Protein AF-A0A3N4HI71-F1 (afdb_monomer)

Organism: NCBI:txid1160509

Sequence (333 aa):
MTDKVTTTPIVAPISSFISSPIITIHLVRSGFSDSASVVSEEGASDTIVSSNEHEGGNVPVAPISSNEAGKSILATSSLHLSALTNHSDYFKSLISFNGVEFSQKCVYLETPLDGMDGYSKVAFNCFVDFSYSGSYDLAHYTYVDSRNNDTIPISRHANVALVYLAAIYILADKLLSNKLKKCTLVKMRNTLLVLDKKLKNGSKLFWAELEKTVGIVFDYTAPSMGSSTDGVSVEDFARKNAHLVDSKERSAWLGNEPMRKMIAAYLAERWWLQEDGKINLMEGSVLGRKWLIDQYPELATLILGFMLSGSTIKLKDMPASEFGLEEADFGPK

Foldseek 3Di:
DDDDPPPDPPQDPPVVQVPFDKAKEFAWAPPPPPPPPPPDDDDDDDDDDDDDDDDDDDPDPPPPPPVVVPTHGLDMDIDGLQLLCVFFVLSVVVVVVCDPRVVVSYHHHYQLDHPPSLLSHLLVVQSRVCSNPVGGDQQVPWDQDPPPRDTHRQVVDLLSVLLSLLSNLLVCVVRVRVSSNLLSLLVNLVSLVVNVVVPPDVDPVSLVSLLSSLCSNPVRVPDPPPVPPPDDDPVNVPDDDDLLLRDPVLLVLLGDALSLLLSLLSVLLVVQDPPVNPDPDDVVVVVSVVVSCVVRVSSVSSNVSNNVNDRDDHSVNDACVSRVHDPCSNPDD

InterPro domains:
  IPR000210 BTB/POZ domain [PS50097] (80-140)
  IPR011333 SKP1/BTB/POZ domain superfamily [G3DSA:3.30.710.10] (38-200)

Structure (mmCIF, N/CA/C/O backbone):
data_AF-A0A3N4HI71-F1
#
_entry.id   AF-A0A3N4HI71-F1
#
loop_
_atom_site.group_PDB
_atom_site.id
_atom_site.type_symbol
_atom_site.label_atom_id
_atom_site.label_alt_id
_atom_site.label_comp_id
_atom_site.label_asym_id
_atom_site.label_entity_id
_atom_site.label_seq_id
_atom_site.pdbx_PDB_ins_code
_atom_site.Cartn_x
_atom_site.Cartn_y
_atom_site.Cartn_z
_atom_site.occupancy
_atom_site.B_iso_or_equiv
_atom_site.auth_seq_id
_atom_site.auth_comp_id
_atom_site.auth_asym_id
_atom_site.auth_atom_id
_atom_site.pdbx_PDB_model_num
ATOM 1 N N . MET A 1 1 ? 9.312 -36.155 1.860 1.00 40.12 1 MET A N 1
ATOM 2 C CA . MET A 1 1 ? 7.867 -35.885 1.985 1.00 40.12 1 MET A CA 1
ATOM 3 C C . MET A 1 1 ? 7.699 -34.976 3.184 1.00 40.12 1 MET A C 1
ATOM 5 O O . MET A 1 1 ? 7.888 -35.429 4.300 1.00 40.12 1 MET A O 1
ATOM 9 N N . THR A 1 2 ? 7.519 -33.681 2.951 1.00 44.50 2 THR A N 1
ATOM 10 C CA . THR A 1 2 ? 7.223 -32.698 3.997 1.00 44.50 2 THR A CA 1
ATOM 11 C C . THR A 1 2 ? 5.740 -32.380 3.890 1.00 44.50 2 THR A C 1
ATOM 13 O O . THR A 1 2 ? 5.302 -31.803 2.894 1.00 44.50 2 THR A O 1
ATOM 16 N N . ASP A 1 3 ? 4.959 -32.817 4.874 1.00 40.03 3 ASP A N 1
ATOM 17 C CA . ASP A 1 3 ? 3.524 -32.558 4.924 1.00 40.03 3 ASP A CA 1
ATOM 18 C C . ASP A 1 3 ? 3.291 -31.052 5.082 1.00 40.03 3 ASP A C 1
ATOM 20 O O . ASP A 1 3 ? 3.541 -30.463 6.135 1.00 40.03 3 ASP A O 1
ATOM 24 N N . LYS A 1 4 ? 2.843 -30.398 4.004 1.00 42.31 4 LYS A N 1
ATOM 25 C CA . LYS A 1 4 ? 2.371 -29.012 4.054 1.00 42.31 4 LYS A CA 1
ATOM 26 C C . LYS A 1 4 ? 1.045 -28.989 4.811 1.00 42.31 4 LYS A C 1
ATOM 28 O O . LYS A 1 4 ? -0.012 -29.249 4.237 1.00 42.31 4 LYS A O 1
ATOM 33 N N . VAL A 1 5 ? 1.107 -28.663 6.102 1.00 41.34 5 VAL A N 1
ATOM 34 C CA . VAL A 1 5 ? -0.069 -28.340 6.917 1.00 41.34 5 VAL A CA 1
ATOM 35 C C . VAL A 1 5 ? -0.772 -27.150 6.267 1.00 41.34 5 VAL A C 1
ATOM 37 O O . VAL A 1 5 ? -0.272 -26.028 6.276 1.00 41.34 5 VAL A O 1
ATOM 40 N N . THR A 1 6 ? -1.914 -27.415 5.637 1.00 41.25 6 THR A N 1
ATOM 41 C CA . THR A 1 6 ? -2.756 -26.381 5.037 1.00 41.25 6 THR A CA 1
ATOM 42 C C . THR A 1 6 ? -3.618 -25.802 6.149 1.00 41.25 6 THR A C 1
ATOM 44 O O . THR A 1 6 ? -4.657 -26.357 6.497 1.00 41.25 6 THR A O 1
ATOM 47 N N . THR A 1 7 ? -3.158 -24.718 6.768 1.00 43.34 7 THR A N 1
ATOM 48 C CA . THR A 1 7 ? -3.915 -24.009 7.802 1.00 43.34 7 THR A CA 1
ATOM 49 C C . THR A 1 7 ? -5.057 -23.253 7.126 1.00 43.34 7 THR A C 1
ATOM 51 O O . THR A 1 7 ? -4.862 -22.167 6.583 1.00 43.34 7 THR A O 1
ATOM 54 N N . THR A 1 8 ? -6.259 -23.830 7.108 1.00 49.16 8 THR A N 1
ATOM 55 C CA . THR A 1 8 ? -7.464 -23.105 6.685 1.00 49.16 8 THR A CA 1
ATOM 56 C C . THR A 1 8 ? -7.635 -21.854 7.551 1.00 4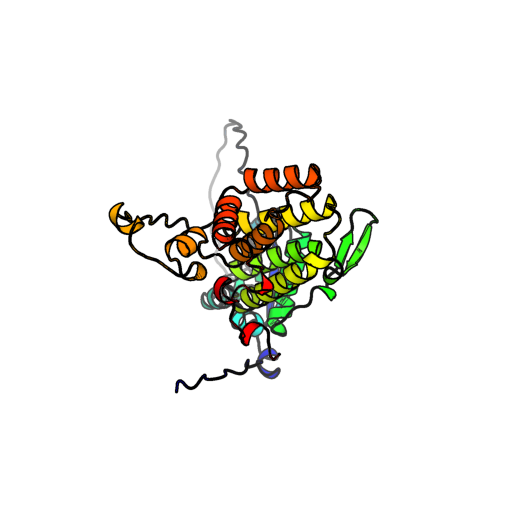9.16 8 THR A C 1
ATOM 58 O O . THR A 1 8 ? -7.500 -21.959 8.775 1.00 49.16 8 THR A O 1
ATOM 61 N N . PRO A 1 9 ? -7.922 -20.677 6.965 1.00 54.53 9 PRO A N 1
ATOM 62 C CA . PRO A 1 9 ? -8.124 -19.458 7.733 1.00 54.53 9 P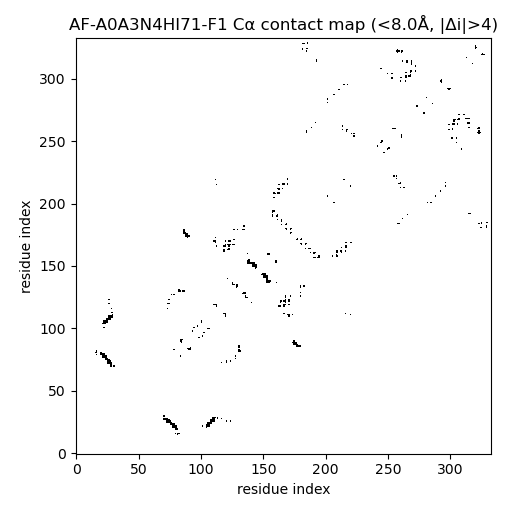RO A CA 1
ATOM 63 C C . PRO A 1 9 ? -9.313 -19.655 8.676 1.00 54.53 9 PRO A C 1
ATOM 65 O O . PRO A 1 9 ? -10.454 -19.806 8.243 1.00 54.53 9 PRO A O 1
ATOM 68 N N . ILE A 1 10 ? -9.028 -19.693 9.978 1.00 59.88 10 ILE A N 1
ATOM 69 C CA . ILE A 1 10 ? -10.044 -19.782 11.024 1.00 59.88 10 ILE A CA 1
ATOM 70 C C . ILE A 1 10 ? -10.750 -18.427 11.059 1.00 59.88 10 ILE A C 1
ATOM 72 O O . ILE A 1 10 ? -10.254 -17.472 11.656 1.00 59.88 10 ILE A O 1
ATOM 76 N N . VAL A 1 11 ? -11.888 -18.328 10.373 1.00 66.81 11 VAL A N 1
ATOM 77 C CA . VAL A 1 11 ? -12.820 -17.216 10.563 1.00 66.81 11 VAL A CA 1
ATOM 78 C C . VAL A 1 11 ? -13.389 -17.374 11.968 1.00 66.81 11 VAL A C 1
ATOM 80 O O . VAL A 1 11 ? -13.970 -18.413 12.287 1.00 66.81 11 VAL A O 1
ATOM 83 N N . ALA A 1 12 ? -13.168 -16.379 12.829 1.00 67.75 12 ALA A N 1
ATOM 84 C CA . ALA A 1 12 ? -13.694 -16.415 14.185 1.00 67.75 12 ALA A CA 1
ATOM 85 C C . ALA A 1 12 ? -15.230 -16.562 14.127 1.00 67.75 12 ALA A C 1
ATOM 87 O O . ALA A 1 12 ? -15.879 -15.845 13.358 1.00 67.75 12 ALA A O 1
ATOM 88 N N . PRO A 1 13 ? -15.828 -17.499 14.881 1.00 73.12 13 PRO A N 1
ATOM 89 C CA . PRO A 1 13 ? -17.272 -17.695 14.863 1.00 73.12 13 PRO A CA 1
ATOM 90 C C . PRO A 1 13 ? -17.976 -16.410 15.306 1.00 73.12 13 PRO A C 1
ATOM 92 O O . PRO A 1 13 ? -17.545 -15.766 16.255 1.00 73.12 13 PRO A O 1
ATOM 95 N N . ILE A 1 14 ? -19.093 -16.056 14.662 1.00 72.44 14 ILE A N 1
ATOM 96 C CA . ILE A 1 14 ? -19.844 -14.808 14.923 1.00 72.44 14 ILE A CA 1
ATOM 97 C C . ILE A 1 14 ? -20.131 -14.601 16.424 1.00 72.44 14 ILE A C 1
ATOM 99 O O . ILE A 1 14 ? -20.117 -13.475 16.921 1.00 72.44 14 ILE A O 1
ATOM 103 N N . SER A 1 15 ? -20.317 -15.692 17.171 1.00 73.69 15 SER A N 1
ATOM 104 C CA . SER A 1 15 ? -20.539 -15.679 18.617 1.00 73.69 15 SER A CA 1
ATOM 105 C C . SER A 1 15 ? -19.415 -15.024 19.427 1.00 73.69 15 SER A C 1
ATOM 107 O O . SER A 1 15 ? -19.703 -14.479 20.488 1.00 73.69 15 SER A O 1
ATOM 109 N N . SER A 1 16 ? -18.159 -15.026 18.957 1.00 70.12 16 SER A N 1
ATOM 110 C CA . SER A 1 16 ? -17.049 -14.380 19.676 1.00 70.12 16 SER A CA 1
ATOM 111 C C . SER A 1 16 ? -17.135 -12.853 19.669 1.00 70.12 16 SER A C 1
ATOM 113 O O . SER A 1 16 ? -16.546 -12.208 20.533 1.00 70.12 16 SER A O 1
ATOM 115 N N . PHE A 1 17 ? -17.869 -12.262 18.721 1.00 77.19 17 PHE A N 1
ATOM 116 C CA . PHE A 1 17 ? -18.034 -10.809 18.654 1.00 77.19 17 PHE A CA 1
ATOM 117 C C . PHE A 1 17 ? -19.112 -10.300 19.610 1.00 77.19 17 PHE A C 1
ATOM 119 O O . PHE A 1 17 ? -18.949 -9.227 20.179 1.00 77.19 17 PHE A O 1
ATOM 126 N N . ILE A 1 18 ? -20.166 -11.087 19.851 1.00 79.50 18 ILE A N 1
ATOM 127 C CA . ILE A 1 18 ? -21.347 -10.666 20.625 1.00 79.50 18 ILE A CA 1
ATOM 128 C C . ILE A 1 18 ? -20.986 -10.302 22.077 1.00 79.50 18 ILE A C 1
ATOM 130 O O . ILE A 1 18 ? -21.616 -9.433 22.673 1.00 79.50 18 ILE A O 1
ATOM 134 N N . SER A 1 19 ? -19.949 -10.926 22.644 1.00 88.69 19 SER A N 1
ATOM 135 C CA . SER A 1 19 ? -19.465 -10.641 24.002 1.00 88.69 19 SER A CA 1
ATOM 136 C C . SER A 1 19 ? -18.210 -9.766 24.050 1.00 88.69 19 SER A C 1
ATOM 138 O O . SER A 1 19 ? -17.692 -9.501 25.134 1.00 88.69 19 SER A O 1
ATOM 140 N N . SER A 1 20 ? -17.664 -9.363 22.900 1.00 93.50 20 SER A N 1
ATOM 141 C CA . SER A 1 20 ? -16.419 -8.600 22.856 1.00 93.50 20 SER A CA 1
ATOM 142 C C . SER A 1 20 ? -16.673 -7.153 23.285 1.00 93.50 20 SER A C 1
ATOM 144 O O . SER A 1 20 ? -17.559 -6.510 22.723 1.00 93.50 20 SER A O 1
ATOM 146 N N . PRO A 1 21 ? -15.860 -6.582 24.194 1.00 94.88 21 PRO A N 1
ATOM 147 C CA . PRO A 1 21 ? -15.902 -5.154 24.481 1.00 94.88 21 PRO A CA 1
ATOM 148 C C . PRO A 1 21 ? -15.743 -4.327 23.201 1.00 94.88 21 PRO A C 1
ATOM 150 O O . PRO A 1 21 ? -15.032 -4.737 22.277 1.00 94.88 21 PRO A O 1
ATOM 153 N N . ILE A 1 22 ? -16.394 -3.167 23.171 1.00 96.44 22 ILE A N 1
ATOM 154 C CA . ILE A 1 22 ? -16.286 -2.188 22.089 1.00 96.44 22 ILE A CA 1
ATOM 155 C C . ILE A 1 22 ? -15.375 -1.052 22.553 1.00 96.44 22 ILE A C 1
ATOM 157 O O . ILE A 1 22 ? -15.511 -0.565 23.678 1.00 96.44 22 ILE A O 1
ATOM 161 N N . ILE A 1 23 ? -14.464 -0.644 21.675 1.00 97.19 23 ILE A N 1
ATOM 162 C CA . ILE A 1 23 ? -13.574 0.503 21.850 1.00 97.19 23 ILE A CA 1
ATOM 163 C C . ILE A 1 23 ? -13.790 1.484 20.696 1.00 97.19 23 ILE A C 1
ATOM 165 O O . ILE A 1 23 ? -13.979 1.070 19.550 1.00 97.19 23 ILE A O 1
ATOM 169 N N . THR A 1 24 ? -13.794 2.781 20.987 1.00 97.81 24 THR A N 1
ATOM 170 C CA . THR A 1 24 ? -13.866 3.825 19.960 1.00 97.81 24 THR A CA 1
ATOM 171 C C . THR A 1 24 ? -12.458 4.195 19.523 1.00 97.81 24 THR A C 1
ATOM 173 O O . THR A 1 24 ? -11.591 4.440 20.353 1.00 97.81 24 THR A O 1
ATOM 176 N N . ILE A 1 25 ? -12.222 4.239 18.217 1.00 97.88 25 ILE A N 1
ATOM 177 C CA . ILE A 1 25 ? -10.968 4.708 17.640 1.00 97.88 25 ILE A CA 1
ATOM 178 C C . ILE A 1 25 ? -11.239 5.999 16.885 1.00 97.88 25 ILE A C 1
ATOM 180 O O . ILE A 1 25 ? -12.058 6.024 15.961 1.00 97.88 25 ILE A O 1
ATOM 184 N N . HIS A 1 26 ? -10.517 7.049 17.251 1.00 97.75 26 HIS A N 1
ATOM 185 C CA . HIS A 1 26 ? -10.440 8.291 16.503 1.00 97.75 26 HIS A CA 1
ATOM 186 C C . HIS A 1 26 ? -9.148 8.297 15.694 1.00 97.75 26 HIS A C 1
ATOM 188 O O . HIS A 1 26 ? -8.058 8.325 16.260 1.00 97.75 26 HIS A O 1
ATOM 194 N N . LEU A 1 27 ? -9.263 8.297 14.367 1.00 97.75 27 LEU A N 1
ATOM 195 C CA . LEU A 1 27 ? -8.137 8.646 13.511 1.00 97.75 27 LEU A CA 1
ATOM 196 C C . LEU A 1 27 ? -7.957 10.161 13.592 1.00 97.75 27 LEU A C 1
ATOM 198 O O . LEU A 1 27 ? -8.870 10.899 13.221 1.00 97.75 27 LEU A O 1
ATOM 202 N N . VAL A 1 28 ? -6.806 10.624 14.057 1.00 96.75 28 VAL A N 1
ATOM 203 C CA . VAL A 1 28 ? -6.504 12.049 14.221 1.00 96.75 28 VAL A CA 1
ATOM 204 C C . VAL A 1 28 ? -5.368 12.472 13.303 1.00 96.75 28 VAL A C 1
ATOM 206 O O . VAL A 1 28 ? -4.508 11.665 12.943 1.00 96.75 28 VAL A O 1
ATOM 209 N N . ARG A 1 29 ? -5.366 13.748 12.909 1.00 94.62 29 ARG A N 1
ATOM 210 C CA . ARG A 1 29 ? -4.205 14.348 12.248 1.00 94.62 29 ARG A CA 1
ATOM 211 C C . ARG A 1 29 ? -3.019 14.335 13.217 1.00 94.62 29 ARG A C 1
ATOM 213 O O . ARG A 1 29 ? -3.230 14.566 14.409 1.00 94.62 29 ARG A O 1
ATOM 220 N N . SER A 1 30 ? -1.809 14.081 12.714 1.00 90.06 30 SER A N 1
ATOM 221 C CA . SER A 1 30 ? -0.600 14.256 13.517 1.00 90.06 30 SER A CA 1
ATOM 222 C C . SER A 1 30 ? -0.583 15.687 14.038 1.00 90.06 30 SER A C 1
ATOM 224 O O . SER A 1 30 ? -0.694 16.648 13.267 1.00 90.06 30 SER A O 1
ATOM 226 N N . GLY A 1 31 ? -0.545 15.827 15.358 1.00 82.19 31 GLY A N 1
ATOM 227 C CA . GLY A 1 31 ? -0.331 17.118 15.973 1.00 82.19 31 GLY A CA 1
ATOM 228 C C . GLY A 1 31 ? 1.124 17.470 15.748 1.00 82.19 31 GLY A C 1
ATOM 229 O O . GLY A 1 31 ? 1.954 17.175 16.603 1.00 82.19 31 GLY A O 1
ATOM 230 N N . PHE A 1 32 ? 1.450 18.103 14.620 1.00 58.59 32 PHE A N 1
ATOM 231 C CA . PHE A 1 32 ? 2.623 18.957 14.623 1.00 58.59 32 PHE A CA 1
ATOM 232 C C . PHE A 1 32 ? 2.339 19.998 15.697 1.00 58.59 32 PHE A C 1
ATOM 234 O O . PHE A 1 32 ? 1.536 20.912 15.517 1.00 58.59 32 PHE A O 1
ATOM 241 N N . SER A 1 33 ? 2.938 19.782 16.866 1.00 49.59 33 SER A N 1
ATOM 242 C CA . SER A 1 33 ? 3.306 20.865 17.749 1.00 49.59 33 SER A CA 1
ATOM 243 C C . SER A 1 33 ? 4.127 21.782 16.862 1.00 49.59 33 SER A C 1
ATOM 245 O O . SER A 1 33 ? 5.323 21.545 16.705 1.00 49.59 33 SER A O 1
ATOM 247 N N . ASP A 1 34 ? 3.479 22.764 16.228 1.00 49.62 34 ASP A N 1
ATOM 248 C CA . ASP A 1 34 ? 4.151 23.963 15.763 1.00 49.62 34 ASP A CA 1
ATOM 249 C C . ASP A 1 34 ? 4.958 24.400 16.972 1.00 49.62 34 ASP A C 1
ATOM 251 O O . ASP A 1 34 ? 4.410 24.839 17.985 1.00 49.62 34 ASP A O 1
ATOM 255 N N . SER A 1 35 ? 6.252 24.088 16.924 1.00 47.94 35 SER A N 1
ATOM 256 C CA . SER A 1 35 ? 7.225 24.459 17.927 1.00 47.94 35 SER A CA 1
ATOM 257 C C . SER A 1 35 ? 6.965 25.921 18.175 1.00 47.94 35 SER A C 1
ATOM 259 O O . SER A 1 35 ? 7.113 26.717 17.244 1.00 47.94 35 SER A O 1
ATOM 261 N N . ALA A 1 36 ? 6.462 26.219 19.375 1.00 47.22 36 ALA A N 1
ATOM 262 C CA . ALA A 1 36 ? 6.108 27.557 19.779 1.00 47.22 36 ALA A CA 1
ATOM 263 C C . ALA A 1 36 ? 7.242 28.459 19.310 1.00 47.22 36 ALA A C 1
ATOM 265 O O . ALA A 1 36 ? 8.382 28.322 19.754 1.00 47.22 36 ALA A O 1
ATOM 266 N N . SER A 1 37 ? 6.939 29.317 18.340 1.00 46.38 37 SER A N 1
ATOM 267 C CA . SER A 1 37 ? 7.735 30.497 18.077 1.00 46.38 37 SER A CA 1
ATOM 268 C C . SER A 1 37 ? 7.711 31.246 19.401 1.00 46.38 37 SER A C 1
ATOM 270 O O . SER A 1 37 ? 6.750 31.960 19.687 1.00 46.38 37 SER A O 1
ATOM 272 N N . VAL A 1 38 ? 8.706 30.978 20.249 1.00 51.44 38 VAL A N 1
ATOM 273 C CA . VAL A 1 38 ? 8.955 31.682 21.498 1.00 51.44 38 VAL A CA 1
ATOM 274 C C . VAL A 1 38 ? 9.254 33.111 21.081 1.00 51.44 38 VAL A C 1
ATOM 276 O O . VAL A 1 38 ? 10.389 33.479 20.798 1.00 51.44 38 VAL A O 1
ATOM 279 N N . VAL A 1 39 ? 8.199 33.909 20.967 1.00 52.25 39 VAL A N 1
ATOM 280 C CA . VAL A 1 39 ? 8.317 35.352 21.033 1.00 52.25 39 VAL A CA 1
ATOM 281 C C . VAL A 1 39 ? 8.632 35.617 22.497 1.00 52.25 39 VAL A C 1
ATOM 283 O O . VAL A 1 39 ? 7.764 35.521 23.362 1.00 52.25 39 VAL A O 1
ATOM 286 N N . SER A 1 40 ? 9.916 35.820 22.783 1.00 49.06 40 SER A N 1
ATOM 287 C CA . SER A 1 40 ? 10.382 36.325 24.066 1.00 49.06 40 SER A CA 1
ATOM 288 C C . SER A 1 40 ? 9.794 37.718 24.276 1.00 49.06 40 SER A C 1
ATOM 290 O O . SER A 1 40 ? 10.341 38.701 23.787 1.00 49.06 40 SER A O 1
ATOM 292 N N . GLU A 1 41 ? 8.677 37.806 24.992 1.00 54.69 41 GLU A N 1
ATOM 293 C CA . GLU A 1 41 ? 8.283 39.044 25.657 1.00 54.69 41 GLU A CA 1
ATOM 294 C C . GLU A 1 41 ? 8.890 39.040 27.062 1.00 54.69 41 GLU A C 1
ATOM 296 O O . GLU A 1 41 ? 8.443 38.341 27.972 1.00 54.69 41 GLU A O 1
ATOM 301 N N . GLU A 1 42 ? 9.970 39.806 27.216 1.00 56.56 42 GLU A N 1
ATOM 302 C CA . GLU A 1 42 ? 10.439 40.281 28.512 1.00 56.56 42 GLU A CA 1
ATOM 303 C C . GLU A 1 42 ? 9.394 41.253 29.084 1.00 56.56 42 GLU A C 1
ATOM 305 O O . GLU A 1 42 ? 9.158 42.326 28.532 1.00 56.56 42 GLU A O 1
ATOM 310 N N . GLY A 1 43 ? 8.776 40.892 30.209 1.00 50.00 43 GLY A N 1
ATOM 311 C CA . GLY A 1 43 ? 7.861 41.762 30.946 1.00 50.00 43 GLY A CA 1
ATOM 312 C C . GLY A 1 43 ? 7.637 41.250 32.367 1.00 50.00 43 GLY A C 1
ATOM 313 O O . GLY A 1 43 ? 7.090 40.173 32.566 1.00 50.00 43 GLY A O 1
ATOM 314 N N . ALA A 1 44 ? 8.132 42.006 33.344 1.00 50.38 44 ALA A N 1
ATOM 315 C CA . ALA A 1 44 ? 8.310 41.640 34.748 1.00 50.38 44 ALA A CA 1
ATOM 316 C C . ALA A 1 44 ? 7.046 41.727 35.638 1.00 50.38 44 ALA A C 1
ATOM 318 O O . ALA A 1 44 ? 6.144 42.499 35.336 1.00 50.38 44 ALA A O 1
ATOM 319 N N . SER A 1 45 ? 7.136 41.061 36.809 1.00 44.50 45 SER A N 1
ATOM 320 C CA . SER A 1 45 ? 6.398 41.272 38.086 1.00 44.50 45 SER A CA 1
ATOM 321 C C . SER A 1 45 ? 4.871 41.019 38.074 1.00 44.50 45 SER A C 1
ATOM 323 O O . SER A 1 45 ? 4.187 41.386 37.135 1.00 44.50 45 SER A O 1
ATOM 325 N N . ASP A 1 46 ? 4.214 40.395 39.062 1.00 35.56 46 ASP A N 1
ATOM 326 C CA . ASP A 1 46 ? 4.395 40.472 40.516 1.00 35.56 46 ASP A CA 1
ATOM 327 C C . ASP A 1 46 ? 3.796 39.268 41.298 1.00 35.56 46 ASP A C 1
ATOM 329 O O . ASP A 1 46 ? 2.996 38.478 40.804 1.00 35.56 46 ASP A O 1
ATOM 333 N N . THR A 1 47 ? 4.222 39.196 42.560 1.00 42.59 47 THR A N 1
ATOM 334 C CA . THR A 1 47 ? 3.926 38.317 43.717 1.00 42.59 47 THR A CA 1
ATOM 335 C C . THR A 1 47 ? 2.433 38.149 44.108 1.00 42.59 47 THR A C 1
ATOM 337 O O . THR A 1 47 ? 1.687 39.109 43.952 1.00 42.59 47 THR A O 1
ATOM 340 N N . ILE A 1 48 ? 2.031 37.012 44.745 1.00 41.75 48 ILE A N 1
ATOM 341 C CA . ILE A 1 48 ? 1.284 36.897 46.053 1.00 41.75 48 ILE A CA 1
ATOM 342 C C . ILE A 1 48 ? 0.528 35.545 46.291 1.00 41.75 48 ILE A C 1
ATOM 344 O O . ILE A 1 48 ? -0.416 35.201 45.595 1.00 41.75 48 ILE A O 1
ATOM 348 N N . VAL A 1 49 ? 0.959 34.852 47.368 1.00 37.41 49 VAL A N 1
ATOM 349 C CA . VAL A 1 49 ? 0.241 34.197 48.509 1.00 37.41 49 VAL A CA 1
ATOM 350 C C . VAL A 1 49 ? -0.727 32.995 48.335 1.00 37.41 49 VAL A C 1
ATOM 352 O O . VAL A 1 49 ? -1.898 33.123 48.014 1.00 37.41 49 VAL A O 1
ATOM 355 N N . SER A 1 50 ? -0.197 31.829 48.732 1.00 39.72 50 SER A N 1
ATOM 356 C CA . SER A 1 50 ? -0.629 30.815 49.730 1.00 39.72 50 SER A CA 1
ATOM 357 C C . SER A 1 50 ? -2.081 30.679 50.272 1.00 39.72 50 SER A C 1
ATOM 359 O O . SER A 1 50 ? -2.661 31.620 50.808 1.00 39.72 50 SER A O 1
ATOM 361 N N . SER A 1 51 ? -2.443 29.390 50.450 1.00 46.16 51 SER A N 1
ATOM 362 C CA . SER A 1 51 ? -3.268 28.721 51.502 1.00 46.16 51 SER A CA 1
ATOM 363 C C . SER A 1 51 ? -4.777 28.503 51.271 1.00 46.16 51 SER A C 1
ATOM 365 O O . SER A 1 51 ? -5.554 29.450 51.317 1.00 46.16 51 SER A O 1
ATOM 367 N N . ASN A 1 52 ? -5.215 27.234 51.172 1.00 35.59 52 ASN A N 1
ATOM 368 C CA . ASN A 1 52 ? -5.972 26.561 52.248 1.00 35.59 52 ASN A CA 1
ATOM 369 C C . ASN A 1 52 ? -6.332 25.094 51.940 1.00 35.59 52 ASN A C 1
ATOM 371 O O . ASN A 1 52 ? -6.709 24.736 50.827 1.00 35.59 52 ASN A O 1
ATOM 375 N N . GLU A 1 53 ? -6.235 24.281 52.993 1.00 48.47 53 GLU A N 1
ATOM 376 C CA . GLU A 1 53 ? -6.687 22.895 53.122 1.00 48.47 53 GLU A CA 1
ATOM 377 C C . GLU A 1 53 ? -8.222 22.777 53.121 1.00 48.47 53 GLU A C 1
ATOM 379 O O . GLU A 1 53 ? -8.916 23.554 53.786 1.00 48.47 53 GLU A O 1
ATOM 384 N N . HIS A 1 54 ? -8.749 21.737 52.466 1.00 40.44 54 HIS A N 1
ATOM 385 C CA . HIS A 1 54 ? -10.038 21.146 52.836 1.00 40.44 54 HIS A CA 1
ATOM 386 C C . HIS A 1 54 ? -10.097 19.650 52.497 1.00 40.44 54 HIS A C 1
ATOM 388 O O . HIS A 1 54 ? -9.963 19.247 51.341 1.00 40.44 54 HIS A O 1
ATOM 394 N N . GLU A 1 55 ? -10.305 18.842 53.538 1.00 50.56 55 GLU A N 1
ATOM 395 C CA . GLU A 1 55 ? -10.701 17.435 53.484 1.00 50.56 55 GLU A CA 1
ATOM 396 C C . GLU A 1 55 ? -12.180 17.291 53.083 1.00 50.56 55 GLU A C 1
ATOM 398 O O . GLU A 1 55 ? -13.018 18.104 53.469 1.00 50.56 55 GLU A O 1
ATOM 403 N N . GLY A 1 56 ? -12.514 16.182 52.409 1.00 42.12 56 GLY A N 1
ATOM 404 C CA . GLY A 1 56 ? -13.846 15.573 52.515 1.00 42.12 56 GLY A CA 1
ATOM 405 C C . GLY A 1 56 ? -14.611 15.320 51.212 1.00 42.12 56 GLY A C 1
ATOM 406 O O . GLY A 1 56 ? -15.437 16.123 50.801 1.00 42.12 56 GLY A O 1
ATOM 407 N N . GLY A 1 57 ? -14.440 14.118 50.652 1.00 48.62 57 GLY A N 1
ATOM 408 C CA . GLY A 1 57 ? -15.577 13.291 50.221 1.00 48.62 57 GLY A CA 1
ATOM 409 C C . GLY A 1 57 ? -16.374 13.699 48.977 1.00 48.62 57 GLY A C 1
ATOM 410 O O . GLY A 1 57 ? -17.518 14.124 49.079 1.00 48.62 57 GLY A O 1
ATOM 411 N N . ASN A 1 58 ? -15.817 13.427 47.800 1.00 42.72 58 ASN A N 1
ATOM 412 C CA . ASN A 1 58 ? -16.513 12.921 46.607 1.00 42.72 58 ASN A CA 1
ATOM 413 C C . ASN A 1 58 ? -15.428 12.720 45.557 1.00 42.72 58 ASN A C 1
ATOM 415 O O . ASN A 1 58 ? -14.755 13.691 45.235 1.00 42.72 58 ASN A O 1
ATOM 419 N N . VAL A 1 59 ? -15.206 11.498 45.061 1.00 43.88 59 VAL A N 1
ATOM 420 C CA . VAL A 1 59 ? -14.221 11.269 43.989 1.00 43.88 59 VAL A CA 1
ATOM 421 C C . VAL A 1 59 ? -14.751 11.980 42.743 1.00 43.88 59 VAL A C 1
ATOM 423 O O . VAL A 1 59 ? -15.719 11.499 42.148 1.00 43.88 59 VAL A O 1
ATOM 426 N N . PRO A 1 60 ? -14.191 13.138 42.357 1.00 43.66 60 PRO A N 1
ATOM 427 C CA . PRO A 1 60 ? -14.647 13.849 41.184 1.00 43.66 60 PRO A CA 1
ATOM 428 C C . PRO A 1 60 ? -14.140 13.048 39.992 1.00 43.66 60 PRO A C 1
ATOM 430 O O . PRO A 1 60 ? -12.963 12.683 39.939 1.00 43.66 60 PRO A O 1
ATOM 433 N N . VAL A 1 61 ? -15.020 12.763 39.036 1.00 50.59 61 VAL A N 1
ATOM 434 C CA . VAL A 1 61 ? -14.594 12.356 37.696 1.00 50.59 61 VAL A CA 1
ATOM 435 C C . VAL A 1 61 ? -13.620 13.433 37.230 1.00 50.59 61 VAL A C 1
ATOM 437 O O . VAL A 1 61 ? -14.015 14.589 37.072 1.00 50.59 61 VAL A O 1
ATOM 440 N N . ALA A 1 62 ? -12.337 13.074 37.141 1.00 47.56 62 ALA A N 1
ATOM 441 C CA . ALA A 1 62 ? -11.282 14.018 36.821 1.00 47.56 62 ALA A CA 1
ATOM 442 C C . ALA A 1 62 ? -11.660 14.741 35.518 1.00 47.56 62 ALA A C 1
ATOM 444 O O . ALA A 1 62 ? -12.037 14.068 34.552 1.00 47.56 62 ALA A O 1
ATOM 445 N N . PRO A 1 63 ? -11.619 16.085 35.484 1.00 48.53 63 PRO A N 1
ATOM 446 C CA . PRO A 1 63 ? -11.882 16.821 34.263 1.00 48.53 63 PRO A CA 1
ATOM 447 C C . PRO A 1 63 ? -10.932 16.298 33.189 1.00 48.53 63 PRO A C 1
ATOM 449 O O . PRO A 1 63 ? -9.719 16.239 33.399 1.00 48.53 63 PRO A O 1
ATOM 452 N N . ILE A 1 64 ? -11.517 15.863 32.071 1.00 54.34 64 ILE A N 1
ATOM 453 C CA . ILE A 1 64 ? -10.806 15.457 30.859 1.00 54.34 64 ILE A CA 1
ATOM 454 C C . ILE A 1 64 ? -9.739 16.521 30.610 1.00 54.34 64 ILE A C 1
ATOM 456 O O . ILE A 1 64 ? -10.066 17.701 30.470 1.00 54.34 64 ILE A O 1
ATOM 460 N N . SER A 1 65 ? -8.468 16.117 30.672 1.00 56.31 65 SER A N 1
ATOM 461 C CA . SER A 1 65 ? -7.353 17.053 30.595 1.00 56.31 65 SER A CA 1
ATOM 462 C C . SER A 1 65 ? -7.492 17.882 29.321 1.00 56.31 65 SER A C 1
ATOM 464 O O . SER A 1 65 ? -7.653 17.328 28.232 1.00 56.31 65 SER A O 1
ATOM 466 N N . SER A 1 66 ? -7.414 19.201 29.454 1.00 57.94 66 SER A N 1
ATOM 467 C CA . SER A 1 66 ? -7.574 20.201 28.392 1.00 57.94 66 SER A CA 1
ATOM 468 C C . SER A 1 66 ? -6.617 20.043 27.197 1.00 57.94 66 SER A C 1
ATOM 470 O O . SER A 1 66 ? -6.777 20.740 26.198 1.00 57.94 66 SER A O 1
ATOM 472 N N . ASN A 1 67 ? -5.675 19.097 27.245 1.00 59.72 67 ASN A N 1
ATOM 473 C CA . ASN A 1 67 ? -4.759 18.772 26.151 1.00 59.72 67 ASN A CA 1
ATOM 474 C C . ASN A 1 67 ? -5.411 18.042 24.960 1.00 59.72 67 ASN A C 1
ATOM 476 O O . ASN A 1 67 ? -4.785 17.943 23.907 1.00 59.72 67 ASN A O 1
ATOM 480 N N . GLU A 1 68 ? -6.653 17.555 25.066 1.00 65.38 68 GLU A N 1
ATOM 481 C CA . GLU A 1 68 ? -7.349 16.923 23.925 1.00 65.38 68 GLU A CA 1
ATOM 482 C C . GLU A 1 68 ? -8.082 17.918 23.009 1.00 65.38 68 GLU A C 1
ATOM 484 O O . GLU A 1 68 ? -8.446 17.567 21.887 1.00 65.38 68 GLU A O 1
ATOM 489 N N . ALA A 1 69 ? -8.243 19.179 23.427 1.00 65.38 69 ALA A N 1
ATOM 490 C CA . ALA A 1 69 ? -9.049 20.182 22.721 1.00 65.38 69 ALA A CA 1
ATOM 491 C C . ALA A 1 69 ? -8.476 20.651 21.360 1.00 65.38 69 ALA A C 1
ATOM 493 O O . ALA A 1 69 ? -9.100 21.467 20.686 1.00 65.38 69 ALA A O 1
ATOM 494 N N . GLY A 1 70 ? -7.311 20.144 20.938 1.00 81.31 70 GLY A N 1
ATOM 495 C CA . GLY A 1 70 ? -6.631 20.559 19.703 1.00 81.31 70 GLY A CA 1
ATOM 496 C C . GLY A 1 70 ? -6.569 19.518 18.580 1.00 81.31 70 GLY A C 1
ATOM 497 O O . GLY A 1 70 ? -6.105 19.841 17.487 1.00 81.31 70 GLY A O 1
ATOM 498 N N . LYS A 1 71 ? -6.993 18.265 18.801 1.00 88.56 71 LYS A N 1
ATOM 499 C CA . LYS A 1 71 ? -6.807 17.203 17.795 1.00 88.56 71 LYS A CA 1
ATOM 500 C C . LYS A 1 71 ? -7.915 17.227 16.738 1.00 88.56 71 LYS A C 1
ATOM 502 O O . LYS A 1 71 ? -9.088 17.029 17.041 1.00 88.56 71 LYS A O 1
ATOM 507 N N . SER A 1 72 ? -7.538 17.405 15.471 1.00 94.00 72 SER A N 1
ATOM 508 C CA . SER A 1 72 ? -8.470 17.294 14.341 1.00 94.00 72 SER A CA 1
ATOM 509 C C . SER A 1 72 ? -8.802 15.824 14.064 1.00 94.00 72 SER A C 1
ATOM 511 O O . SER A 1 72 ? -7.941 15.059 13.619 1.00 94.00 72 SER A O 1
ATOM 513 N N . ILE A 1 73 ? -10.045 15.425 14.342 1.00 96.12 73 ILE A N 1
ATOM 514 C CA . ILE A 1 73 ? -10.542 14.064 14.109 1.00 96.12 73 ILE A CA 1
ATOM 515 C C . ILE A 1 73 ? -10.872 13.890 12.622 1.00 96.12 73 ILE A C 1
ATOM 517 O O . ILE A 1 73 ? -11.748 14.553 12.067 1.00 96.12 73 ILE A O 1
ATOM 521 N N . LEU A 1 74 ? -10.184 12.956 11.972 1.00 96.56 74 LEU A N 1
ATOM 522 C CA . LEU A 1 74 ? -10.353 12.620 10.560 1.00 96.56 74 LEU A CA 1
ATOM 523 C C . LEU A 1 74 ? -11.474 11.597 10.344 1.00 96.56 74 LEU A C 1
ATOM 525 O O . LEU A 1 74 ? -12.274 11.755 9.416 1.00 96.56 74 LEU A O 1
ATOM 529 N N . ALA A 1 75 ? -11.516 10.558 11.180 1.00 97.75 75 ALA A N 1
ATOM 530 C CA . ALA A 1 75 ? -12.508 9.486 11.149 1.00 97.75 75 ALA A CA 1
ATOM 531 C C . ALA A 1 75 ? -12.741 8.929 12.560 1.00 97.75 75 ALA A C 1
ATOM 533 O O . ALA A 1 75 ? -11.875 9.027 13.426 1.00 97.75 75 ALA A O 1
ATOM 534 N N . THR A 1 76 ? -13.917 8.351 12.799 1.00 98.00 76 THR A N 1
ATOM 535 C CA . THR A 1 76 ? -14.259 7.681 14.060 1.00 98.00 76 THR A CA 1
ATOM 536 C C . THR A 1 76 ? -14.914 6.344 13.761 1.00 98.00 76 THR A C 1
ATOM 538 O O . THR A 1 76 ? -15.756 6.251 12.869 1.00 98.00 76 THR A O 1
ATOM 541 N N . SER A 1 77 ? -14.536 5.300 14.490 1.00 98.19 77 SER A N 1
ATOM 542 C CA . SER A 1 77 ? -15.172 3.986 14.386 1.00 98.19 77 SER A CA 1
ATOM 543 C C . SER A 1 77 ? -15.203 3.295 15.740 1.00 98.19 77 SER A C 1
ATOM 545 O O . SER A 1 77 ? -14.206 3.279 16.455 1.00 98.19 77 SER A O 1
ATOM 547 N N . SER A 1 78 ? -16.345 2.704 16.081 1.00 97.81 78 SER A N 1
ATOM 548 C CA . SER A 1 78 ? -16.500 1.870 17.274 1.00 97.81 78 SER A CA 1
ATOM 549 C C . SER A 1 78 ? -16.362 0.405 16.873 1.00 97.81 78 SER A C 1
ATOM 551 O O . SER A 1 78 ? -17.125 -0.093 16.045 1.00 97.81 78 SER A O 1
ATOM 553 N N . LEU A 1 79 ? -15.356 -0.275 17.417 1.00 97.00 79 LEU A N 1
ATOM 554 C CA . LEU A 1 79 ? -14.918 -1.588 16.949 1.00 97.00 79 LEU A CA 1
ATOM 555 C C . LEU A 1 79 ? -14.852 -2.594 18.093 1.00 97.00 79 LEU A C 1
ATOM 557 O O . LEU A 1 79 ? -14.524 -2.246 19.228 1.00 97.00 79 LEU A O 1
ATOM 561 N N . HIS A 1 80 ? -15.128 -3.859 17.783 1.00 97.25 80 HIS A N 1
ATOM 562 C CA . HIS A 1 80 ? -14.960 -4.946 18.736 1.00 97.25 80 HIS A CA 1
ATOM 563 C C . HIS A 1 80 ? -13.473 -5.208 18.974 1.00 97.25 80 HIS A C 1
ATOM 565 O O . HIS A 1 80 ? -12.690 -5.396 18.042 1.00 97.25 80 HIS A O 1
ATOM 571 N N . LEU A 1 81 ? -13.095 -5.284 20.244 1.00 96.00 81 LEU A N 1
ATOM 572 C CA . LEU A 1 81 ? -11.722 -5.511 20.673 1.00 96.00 81 LEU A CA 1
ATOM 573 C C . LEU A 1 81 ? -11.121 -6.812 20.123 1.00 96.00 81 LEU A C 1
ATOM 575 O O . LEU A 1 81 ? -9.953 -6.863 19.738 1.00 96.00 81 LEU A O 1
ATOM 579 N N . SER A 1 82 ? -11.942 -7.858 20.037 1.00 95.94 82 SER A N 1
ATOM 580 C CA . SER A 1 82 ? -11.573 -9.128 19.407 1.00 95.94 82 SER A CA 1
ATOM 581 C C . SER A 1 82 ? -11.226 -8.964 17.924 1.00 95.94 82 SER A C 1
ATOM 583 O O . SER A 1 82 ? -10.221 -9.511 17.483 1.00 95.94 82 SER A O 1
ATOM 585 N N . ALA A 1 83 ? -11.982 -8.164 17.163 1.00 96.31 83 ALA A N 1
ATOM 586 C CA . ALA A 1 83 ? -11.693 -7.899 15.751 1.00 96.31 83 ALA A CA 1
ATOM 587 C C . ALA A 1 83 ? -10.318 -7.232 15.583 1.00 96.31 83 ALA A C 1
ATOM 589 O O . ALA A 1 83 ? -9.498 -7.668 14.778 1.00 96.31 83 ALA A O 1
ATOM 590 N N . LEU A 1 84 ? -10.029 -6.224 16.410 1.00 96.62 84 LEU A N 1
ATOM 591 C CA . LEU A 1 84 ? -8.756 -5.503 16.377 1.00 96.62 84 LEU A CA 1
ATOM 592 C C . LEU A 1 84 ? -7.571 -6.397 16.753 1.00 96.62 84 LEU A C 1
ATOM 594 O O . LEU A 1 84 ? -6.594 -6.482 16.012 1.00 96.62 84 LEU A O 1
ATOM 598 N N . THR A 1 85 ? -7.656 -7.093 17.886 1.00 96.56 85 THR A N 1
ATOM 599 C CA . THR A 1 85 ? -6.540 -7.901 18.412 1.00 96.56 85 THR A CA 1
ATOM 600 C C . THR A 1 85 ? -6.249 -9.153 17.589 1.00 96.56 85 THR A C 1
ATOM 602 O O . THR A 1 85 ? -5.112 -9.619 17.578 1.00 96.56 85 THR A O 1
ATOM 605 N N . ASN A 1 86 ? -7.234 -9.667 16.849 1.00 96.31 86 ASN A N 1
ATOM 606 C CA . ASN A 1 86 ? -7.040 -10.776 15.913 1.00 96.31 86 ASN A CA 1
ATOM 607 C C . ASN A 1 86 ? -6.210 -10.388 14.676 1.00 96.31 86 ASN A C 1
ATOM 609 O 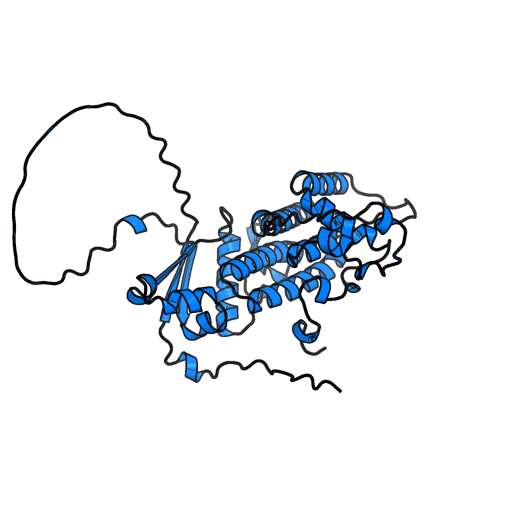O . ASN A 1 86 ? -5.627 -11.264 14.025 1.00 96.31 86 ASN A O 1
ATOM 613 N N . HIS A 1 87 ? -6.180 -9.097 14.331 1.00 96.81 87 HIS A N 1
ATOM 614 C CA . HIS A 1 87 ? -5.593 -8.601 13.085 1.00 96.81 87 HIS A CA 1
ATOM 615 C C . HIS A 1 87 ? -4.479 -7.560 13.277 1.00 96.81 87 HIS A C 1
ATOM 617 O O . HIS A 1 87 ? -3.842 -7.201 12.288 1.00 96.81 87 HIS A O 1
ATOM 623 N N . SER A 1 88 ? -4.205 -7.095 14.498 1.00 98.00 88 SER A N 1
ATOM 624 C CA . SER A 1 88 ? -3.193 -6.073 14.788 1.00 98.00 88 SER A CA 1
ATOM 625 C C . SER A 1 88 ? -2.463 -6.354 16.102 1.00 98.00 88 SER A C 1
ATOM 627 O O . SER A 1 88 ? -3.053 -6.312 17.187 1.00 98.00 88 SER A O 1
ATOM 629 N N . ASP A 1 89 ? -1.149 -6.577 16.003 1.00 97.94 89 ASP A N 1
ATOM 630 C CA . ASP A 1 89 ? -0.287 -6.757 17.176 1.00 97.94 89 ASP A CA 1
ATOM 631 C C . ASP A 1 89 ? -0.118 -5.450 17.968 1.00 97.94 89 ASP A C 1
ATOM 633 O O . ASP A 1 89 ? 0.091 -5.488 19.184 1.00 97.94 89 ASP A O 1
ATOM 637 N N . TYR A 1 90 ? -0.292 -4.294 17.314 1.00 97.44 90 TYR A N 1
ATOM 638 C CA . TYR A 1 90 ? -0.356 -2.992 17.977 1.00 97.44 90 TYR A CA 1
ATOM 639 C C . TYR A 1 90 ? -1.510 -2.950 18.983 1.00 97.44 90 TYR A C 1
ATOM 641 O O . TYR A 1 90 ? -1.276 -2.717 20.167 1.00 97.44 90 TYR A O 1
ATOM 649 N N . PHE A 1 91 ? -2.743 -3.251 18.552 1.00 97.25 91 PHE A N 1
ATOM 650 C CA . PHE A 1 91 ? -3.888 -3.251 19.466 1.00 97.25 91 PHE A CA 1
ATOM 651 C C . PHE A 1 91 ? -3.756 -4.339 20.529 1.00 97.25 91 PHE A C 1
ATOM 653 O O . PHE A 1 91 ? -4.015 -4.074 21.700 1.00 97.25 91 PHE A O 1
ATOM 660 N N . LYS A 1 92 ? -3.282 -5.535 20.158 1.00 96.50 92 LYS A N 1
ATOM 661 C CA . LYS A 1 92 ? -3.016 -6.619 21.117 1.00 96.50 92 LYS A CA 1
ATOM 662 C C . LYS A 1 92 ? -2.078 -6.173 22.239 1.00 96.50 92 LYS A C 1
ATOM 664 O O . LYS A 1 92 ? -2.357 -6.441 23.406 1.00 96.50 92 LYS A O 1
ATOM 669 N N . SER A 1 93 ? -1.013 -5.458 21.886 1.00 96.19 93 SER A N 1
ATOM 670 C CA . SER A 1 93 ? -0.076 -4.886 22.851 1.00 96.19 93 SER A CA 1
ATOM 671 C C . SER A 1 93 ? -0.741 -3.781 23.668 1.00 96.19 93 SER A C 1
ATOM 673 O O . SER A 1 93 ? -0.752 -3.873 24.890 1.00 96.19 93 SER A O 1
ATOM 675 N N . LEU A 1 94 ? -1.377 -2.797 23.023 1.00 94.62 94 LEU A N 1
ATOM 676 C CA . LEU A 1 94 ? -2.031 -1.653 23.674 1.00 94.62 94 LEU A CA 1
ATOM 677 C C . LEU A 1 94 ? -3.004 -2.083 24.783 1.00 94.62 94 LEU A C 1
ATOM 679 O O . LEU A 1 94 ? -2.977 -1.557 25.892 1.00 94.62 94 LEU A O 1
ATOM 683 N N . ILE A 1 95 ? -3.831 -3.087 24.501 1.00 93.44 95 ILE A N 1
ATOM 684 C CA . ILE A 1 95 ? -4.857 -3.577 25.429 1.00 93.44 95 ILE A CA 1
ATOM 685 C C . ILE A 1 95 ? -4.242 -4.328 26.611 1.00 93.44 95 ILE A C 1
ATOM 687 O O . ILE A 1 95 ? -4.798 -4.304 27.705 1.00 93.44 95 ILE A O 1
ATOM 691 N N . SER A 1 96 ? -3.085 -4.966 26.421 1.00 94.19 96 SER A N 1
ATOM 692 C CA . SER A 1 96 ? -2.408 -5.697 27.497 1.00 94.19 96 SER A CA 1
ATOM 693 C C . SER A 1 96 ? -1.886 -4.789 28.620 1.00 94.19 96 SER A C 1
ATOM 695 O O . SER A 1 96 ? -1.696 -5.263 29.738 1.00 94.19 96 SER A O 1
ATOM 697 N N . PHE A 1 97 ? -1.712 -3.488 28.355 1.00 90.44 97 PHE A N 1
ATOM 698 C CA . PHE A 1 97 ? -1.178 -2.527 29.322 1.00 90.44 97 PHE A CA 1
ATOM 699 C C . PHE A 1 97 ? -2.233 -1.895 30.248 1.00 90.44 97 PHE A C 1
ATOM 701 O O . PHE A 1 97 ? -1.849 -1.151 31.146 1.00 90.44 97 PHE A O 1
ATOM 708 N N . ASN A 1 98 ? -3.536 -2.191 30.090 1.00 89.31 98 ASN A N 1
ATOM 709 C CA . ASN A 1 98 ? -4.631 -1.604 30.893 1.00 89.31 98 ASN A CA 1
ATOM 710 C C . ASN A 1 98 ? -4.504 -0.071 31.080 1.00 89.31 98 ASN A C 1
ATOM 712 O O . ASN A 1 98 ? -4.749 0.458 32.165 1.00 89.31 98 ASN A O 1
ATOM 716 N N . GLY A 1 99 ? -4.083 0.632 30.023 1.00 93.19 99 GLY A N 1
ATOM 717 C CA . GLY A 1 99 ? -3.808 2.069 30.041 1.00 93.19 99 GLY A CA 1
ATOM 718 C C . GLY A 1 99 ? -5.056 2.957 30.043 1.00 93.19 99 GLY A C 1
ATOM 719 O O . GLY A 1 99 ? -6.199 2.491 30.145 1.00 93.19 99 GLY A O 1
ATOM 720 N N . VAL A 1 100 ? -4.827 4.264 29.888 1.00 92.12 100 VAL A N 1
ATOM 721 C CA . VAL A 1 100 ? -5.890 5.283 29.827 1.00 92.12 100 VAL A CA 1
ATOM 722 C C . VAL A 1 100 ? -6.868 4.967 28.697 1.00 92.12 100 VAL A C 1
ATOM 724 O O . VAL A 1 100 ? -8.078 5.010 28.908 1.00 92.12 100 VAL A O 1
ATOM 727 N N . GLU A 1 101 ? -6.358 4.522 27.553 1.00 92.19 101 GLU A N 1
ATOM 728 C CA . GLU A 1 101 ? -7.133 4.150 26.373 1.00 92.19 101 GLU A CA 1
ATOM 729 C C . GLU A 1 101 ? -8.145 3.038 26.671 1.00 92.19 101 GLU A C 1
ATOM 731 O O . GLU A 1 101 ? -9.285 3.062 26.198 1.00 92.19 101 GLU A O 1
ATOM 736 N N . PHE A 1 102 ? -7.750 2.065 27.498 1.00 90.81 102 PHE A N 1
ATOM 737 C CA . PHE A 1 102 ? -8.621 0.962 27.892 1.00 90.81 102 PHE A CA 1
ATOM 738 C C . PHE A 1 102 ? -9.695 1.428 28.878 1.00 90.81 102 PHE A C 1
ATOM 740 O O . PHE A 1 102 ? -10.874 1.122 28.694 1.00 90.81 102 PHE A O 1
ATOM 747 N N . SER A 1 103 ? -9.310 2.211 29.893 1.00 92.56 103 SER A N 1
ATOM 748 C CA . SER A 1 103 ? -10.259 2.744 30.882 1.00 92.56 103 SER A CA 1
ATOM 749 C C . SER A 1 103 ? -11.311 3.672 30.259 1.00 92.56 103 SER A C 1
ATOM 751 O O . SER A 1 103 ? -12.493 3.572 30.588 1.00 92.56 103 SER A O 1
ATOM 753 N N . GLN A 1 104 ? -10.904 4.513 29.306 1.00 94.56 104 GLN A N 1
ATOM 754 C CA . GLN A 1 104 ? -11.783 5.432 28.581 1.00 94.56 104 GLN A CA 1
ATOM 755 C C . GLN A 1 104 ? -12.509 4.768 27.406 1.00 94.56 104 GLN A C 1
ATOM 757 O O . GLN A 1 104 ? -13.413 5.367 26.825 1.00 94.56 104 GLN A O 1
ATOM 762 N N . LYS A 1 105 ? -12.127 3.535 27.044 1.00 95.88 105 LYS A N 1
ATOM 763 C CA . LYS A 1 105 ? -12.593 2.832 25.840 1.00 95.88 105 LYS A CA 1
ATOM 764 C C . LYS A 1 105 ? -12.430 3.687 24.577 1.00 95.88 105 LYS A C 1
ATOM 766 O O . LYS A 1 105 ? -13.290 3.670 23.693 1.00 95.88 105 LYS A O 1
ATOM 771 N N . CYS A 1 106 ? -11.317 4.407 24.493 1.00 96.44 106 CYS A N 1
ATOM 772 C CA . CYS A 1 106 ? -11.034 5.363 23.435 1.00 96.44 106 CYS A CA 1
ATOM 773 C C . CYS A 1 106 ? -9.558 5.295 23.028 1.00 96.44 106 CYS A C 1
ATOM 775 O O . CYS A 1 106 ? -8.685 5.304 23.888 1.00 96.44 106 CYS A O 1
ATOM 777 N N . VAL A 1 107 ? -9.268 5.241 21.728 1.00 96.25 107 VAL A N 1
ATOM 778 C CA . VAL A 1 107 ? -7.905 5.296 21.182 1.00 96.25 107 VAL A CA 1
ATOM 779 C C . VAL A 1 107 ? -7.814 6.434 20.180 1.00 96.25 107 VAL A C 1
ATOM 781 O O . VAL A 1 107 ? -8.567 6.467 19.207 1.00 96.25 107 VAL A O 1
ATOM 784 N N . TYR A 1 108 ? -6.845 7.325 20.367 1.00 96.00 108 TYR A N 1
ATOM 785 C CA . TYR A 1 108 ? -6.502 8.351 19.387 1.00 96.00 108 TYR A CA 1
ATOM 786 C C . TYR A 1 108 ? -5.332 7.867 18.533 1.00 96.00 108 TYR A C 1
ATOM 788 O O . TYR A 1 108 ? -4.178 7.905 18.952 1.00 96.00 108 TYR A O 1
ATOM 796 N N . LEU A 1 109 ? -5.642 7.391 17.331 1.00 96.56 109 LEU A N 1
ATOM 797 C CA . LEU A 1 109 ? -4.664 6.893 16.376 1.00 96.56 109 LEU A CA 1
ATOM 798 C C . LEU A 1 109 ? -4.211 8.024 15.453 1.00 96.56 109 LEU A C 1
ATOM 800 O O . LEU A 1 109 ? -4.987 8.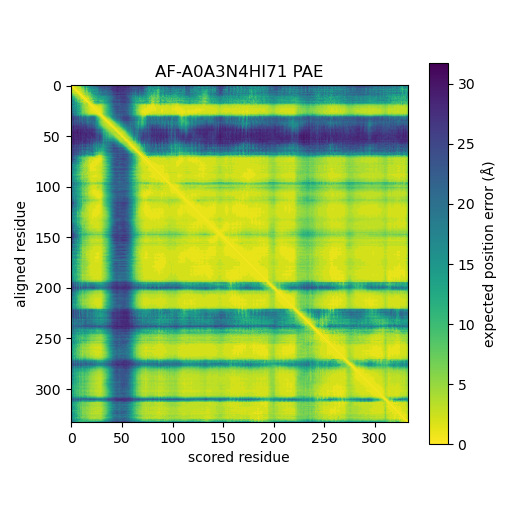521 14.640 1.00 96.56 109 LEU A O 1
ATOM 804 N N . GLU A 1 110 ? -2.944 8.405 15.530 1.00 96.38 110 GLU A N 1
ATOM 805 C CA . GLU A 1 110 ? -2.376 9.401 14.622 1.00 96.38 110 GLU A CA 1
ATOM 806 C C . GLU A 1 110 ? -2.163 8.823 13.221 1.00 96.38 110 GLU A C 1
ATOM 808 O O . GLU A 1 110 ? -1.496 7.791 13.049 1.00 96.38 110 GLU A O 1
ATOM 813 N N . THR A 1 111 ? -2.695 9.519 12.211 1.00 95.62 111 THR A N 1
ATOM 814 C CA . THR A 1 111 ? -2.445 9.209 10.799 1.00 95.62 111 THR A CA 1
ATOM 815 C C . THR A 1 111 ? -0.941 9.122 10.532 1.00 95.62 111 THR A C 1
ATOM 817 O O . THR A 1 111 ? -0.196 9.989 10.978 1.00 95.62 111 THR A O 1
ATOM 820 N N . PRO A 1 112 ? -0.458 8.086 9.823 1.00 94.00 112 PRO A N 1
ATOM 821 C CA . PRO A 1 112 ? 0.926 8.072 9.374 1.00 94.00 112 PRO A CA 1
ATOM 822 C C . PRO A 1 112 ? 1.174 9.043 8.218 1.00 94.00 112 PRO A C 1
ATOM 824 O O . PRO A 1 112 ? 2.322 9.359 7.967 1.00 94.00 112 PRO A O 1
ATOM 827 N N . LEU A 1 113 ? 0.133 9.484 7.504 1.00 94.44 113 LEU A N 1
ATOM 828 C CA . LEU A 1 113 ? 0.267 10.331 6.319 1.00 94.44 113 LEU A CA 1
ATOM 829 C C . LEU A 1 113 ? -0.180 11.753 6.646 1.00 94.44 113 LEU A C 1
ATOM 831 O O . LEU A 1 113 ? -1.374 11.993 6.869 1.00 94.44 113 LEU A O 1
ATOM 835 N N . ASP A 1 114 ? 0.770 12.678 6.663 1.00 90.75 114 ASP A N 1
ATOM 836 C CA . ASP A 1 114 ? 0.520 14.076 6.997 1.00 90.75 114 ASP A CA 1
ATOM 837 C C . ASP A 1 114 ? 0.055 14.863 5.772 1.00 90.75 114 ASP A C 1
ATOM 839 O O . ASP A 1 114 ? 0.547 14.686 4.660 1.00 90.75 114 ASP A O 1
ATOM 843 N N . GLY A 1 115 ? -0.967 15.705 5.956 1.00 91.88 115 GLY A N 1
ATOM 844 C CA . GLY A 1 115 ? -1.585 16.472 4.865 1.00 91.88 115 GLY A CA 1
ATOM 845 C C . GLY A 1 115 ? -2.376 15.630 3.851 1.00 91.88 115 GLY A C 1
ATOM 846 O O . GLY A 1 115 ? -2.872 16.164 2.861 1.00 91.88 115 GLY A O 1
ATOM 847 N N . MET A 1 116 ? -2.530 14.324 4.092 1.00 95.12 116 MET A N 1
ATOM 848 C CA . MET A 1 116 ? -3.147 13.358 3.175 1.00 95.12 116 MET A CA 1
ATOM 849 C C . MET A 1 116 ? -4.474 12.790 3.701 1.00 95.12 116 MET A C 1
ATOM 851 O O . MET A 1 116 ? -4.808 11.630 3.458 1.00 95.12 116 MET A O 1
ATOM 855 N N . ASP A 1 117 ? -5.265 13.622 4.384 1.00 95.75 117 ASP A N 1
ATOM 856 C CA . ASP A 1 117 ? -6.478 13.228 5.114 1.00 95.75 117 ASP A CA 1
ATOM 857 C C . ASP A 1 117 ? -7.416 12.296 4.326 1.00 95.75 117 ASP A C 1
ATOM 859 O O . ASP A 1 117 ? -7.926 11.321 4.875 1.00 95.75 117 ASP A O 1
ATOM 863 N N . GLY A 1 118 ? -7.653 12.575 3.038 1.00 95.94 118 GLY A N 1
ATOM 864 C CA . GLY A 1 118 ? -8.532 11.757 2.196 1.00 95.94 118 GLY A CA 1
ATOM 865 C C . GLY A 1 118 ? -8.043 10.314 2.031 1.00 95.94 118 GLY A C 1
ATOM 866 O O . GLY A 1 118 ? -8.844 9.381 2.096 1.00 95.94 118 GLY A O 1
ATOM 867 N N . TYR A 1 119 ? -6.733 10.119 1.877 1.00 97.19 119 TYR A N 1
ATOM 868 C CA . TYR A 1 119 ? -6.127 8.791 1.776 1.00 97.19 119 TYR A CA 1
ATOM 869 C C . TYR A 1 119 ? -6.119 8.090 3.131 1.00 97.19 119 TYR A C 1
ATOM 871 O O . TYR A 1 119 ? -6.493 6.922 3.210 1.00 97.19 119 TYR A O 1
ATOM 879 N N . SER A 1 120 ? -5.789 8.813 4.204 1.00 97.69 120 SER A N 1
ATOM 880 C CA . SER A 1 120 ? -5.765 8.270 5.566 1.00 97.69 120 SER A CA 1
ATOM 881 C C . SER A 1 120 ? -7.134 7.775 6.024 1.00 97.69 120 SER A C 1
ATOM 883 O O . SER A 1 120 ? -7.231 6.695 6.604 1.00 97.69 120 SER A O 1
ATOM 885 N N . LYS A 1 121 ? -8.208 8.518 5.720 1.00 97.94 121 LYS A N 1
ATOM 886 C CA . LYS A 1 121 ? -9.585 8.102 6.033 1.00 97.94 121 LYS A CA 1
ATOM 887 C C . LYS A 1 121 ? -9.958 6.802 5.323 1.00 97.94 121 LYS A C 1
ATOM 889 O O . LYS A 1 121 ? -10.471 5.886 5.958 1.00 97.94 121 LYS A O 1
ATOM 894 N N . VAL A 1 122 ? -9.683 6.702 4.020 1.00 98.38 122 VAL A N 1
ATOM 895 C CA . VAL A 1 122 ? -9.973 5.481 3.249 1.00 98.38 122 VAL A CA 1
ATOM 896 C C . VAL A 1 122 ? -9.117 4.313 3.731 1.00 98.38 122 VAL A C 1
ATOM 898 O O . VAL A 1 122 ? -9.642 3.215 3.898 1.00 98.38 122 VAL A O 1
ATOM 901 N N . ALA A 1 123 ? -7.831 4.540 4.007 1.00 98.50 123 ALA A N 1
ATOM 902 C CA . ALA A 1 123 ? -6.940 3.511 4.527 1.00 98.50 123 ALA A CA 1
ATOM 903 C C . ALA A 1 123 ? -7.431 2.958 5.872 1.00 98.50 123 ALA A C 1
ATOM 905 O O . ALA A 1 123 ? -7.480 1.742 6.060 1.00 98.50 123 ALA A O 1
ATOM 906 N N . PHE A 1 124 ? -7.860 3.844 6.773 1.00 98.56 124 PHE A N 1
ATOM 907 C CA . PHE A 1 124 ? -8.434 3.463 8.058 1.00 98.56 124 PHE A CA 1
ATOM 908 C C . PHE A 1 124 ? -9.726 2.662 7.902 1.00 98.56 124 PHE A C 1
ATOM 910 O O . PHE A 1 124 ? -9.857 1.604 8.511 1.00 98.56 124 PHE A O 1
ATOM 917 N N . ASN A 1 125 ? -10.637 3.089 7.030 1.00 98.56 125 ASN A N 1
ATOM 918 C CA . ASN A 1 125 ? -11.863 2.333 6.782 1.00 98.56 125 ASN A CA 1
ATOM 919 C C . ASN A 1 125 ? -11.576 0.956 6.151 1.00 98.56 125 ASN A C 1
ATOM 921 O O . ASN A 1 125 ? -12.185 -0.034 6.546 1.00 98.56 125 ASN A O 1
ATOM 925 N N . CYS A 1 126 ? -10.579 0.844 5.264 1.00 98.69 126 CYS A N 1
ATOM 926 C CA . CYS A 1 126 ? -10.145 -0.455 4.738 1.00 98.69 126 CYS A CA 1
ATOM 927 C C . CYS A 1 126 ? -9.592 -1.367 5.845 1.00 98.69 126 CYS A C 1
ATOM 929 O O . CYS A 1 126 ? -9.834 -2.572 5.822 1.00 98.69 126 CYS A O 1
ATOM 931 N N . PHE A 1 127 ? -8.873 -0.814 6.829 1.00 98.56 127 PHE A N 1
ATOM 932 C CA . PHE A 1 127 ? -8.455 -1.566 8.016 1.00 98.56 127 PHE A CA 1
ATOM 933 C C . PHE A 1 127 ? -9.655 -2.013 8.867 1.00 98.56 127 PHE A C 1
ATOM 935 O O . PHE A 1 127 ? -9.657 -3.143 9.360 1.00 98.56 127 PHE A O 1
ATOM 942 N N . VAL A 1 128 ? -10.688 -1.176 9.005 1.00 98.38 128 VAL A N 1
ATOM 943 C CA . VAL A 1 128 ? -11.939 -1.538 9.692 1.00 98.38 128 VAL A CA 1
ATOM 944 C C . VAL A 1 128 ? -12.625 -2.717 8.997 1.00 98.38 128 VAL A C 1
ATOM 946 O O . VAL A 1 128 ? -12.886 -3.729 9.650 1.00 98.38 128 VAL A O 1
ATOM 949 N N . ASP A 1 129 ? -12.842 -2.637 7.683 1.00 98.31 129 ASP A N 1
ATOM 950 C CA . ASP A 1 129 ? -13.430 -3.728 6.891 1.00 98.31 129 ASP A CA 1
ATOM 951 C C . ASP A 1 129 ? -12.613 -5.019 7.018 1.00 98.31 129 ASP A C 1
ATOM 953 O O . ASP A 1 129 ? -13.161 -6.111 7.217 1.00 98.31 129 ASP A O 1
ATOM 957 N N . PHE A 1 130 ? -11.286 -4.888 6.951 1.00 98.25 130 PHE A N 1
ATOM 958 C CA . PHE A 1 130 ? -10.366 -6.009 7.076 1.00 98.25 130 PHE A CA 1
ATOM 959 C C . PHE A 1 130 ? -10.411 -6.652 8.460 1.00 98.25 130 PHE A C 1
ATOM 961 O O . PHE A 1 130 ? -10.345 -7.874 8.562 1.00 98.25 130 PHE A O 1
ATOM 968 N N . SER A 1 131 ? -10.559 -5.860 9.522 1.00 97.38 131 SER A N 1
ATOM 969 C CA . SER A 1 131 ? -10.608 -6.365 10.898 1.00 97.38 131 SER A CA 1
ATOM 970 C C . SER A 1 131 ? -11.823 -7.260 11.155 1.00 97.38 131 SER A C 1
ATOM 972 O O . SER A 1 131 ? -11.759 -8.145 12.005 1.00 97.38 131 SER A O 1
ATOM 974 N N . TYR A 1 132 ? -12.921 -7.057 10.420 1.00 96.31 132 TYR A N 1
ATOM 975 C CA . TYR A 1 132 ? -14.125 -7.884 10.538 1.00 96.31 132 TYR A CA 1
ATOM 976 C C . TYR A 1 132 ? -14.203 -9.012 9.514 1.00 96.31 132 TYR A C 1
ATOM 978 O O . TYR A 1 132 ? -14.644 -10.110 9.847 1.00 96.31 132 TYR A O 1
ATOM 986 N N . SER A 1 133 ? -13.819 -8.748 8.266 1.00 96.44 133 SER A N 1
ATOM 987 C CA . SER A 1 133 ? -14.026 -9.692 7.162 1.00 96.44 133 SER A CA 1
ATOM 988 C C . SER A 1 133 ? -12.762 -10.444 6.741 1.00 96.44 133 SER A C 1
ATOM 990 O O . SER A 1 133 ? -12.838 -11.385 5.956 1.00 96.44 133 SER A O 1
ATOM 992 N N . GLY A 1 134 ? -11.587 -10.018 7.214 1.00 96.06 134 GLY A N 1
ATOM 993 C CA . GLY A 1 134 ? -10.294 -10.481 6.710 1.00 96.06 134 GLY A CA 1
ATOM 994 C C . GLY A 1 134 ? -9.960 -9.982 5.298 1.00 96.06 134 GLY A C 1
ATOM 995 O O . GLY A 1 134 ? -9.004 -10.471 4.698 1.00 96.06 134 GLY A O 1
ATOM 996 N N . SER A 1 135 ? -10.732 -9.040 4.743 1.00 96.88 135 SER A N 1
ATOM 997 C CA . SER A 1 135 ? -10.532 -8.472 3.405 1.00 96.88 135 SER A CA 1
ATOM 998 C C . SER A 1 135 ? -11.059 -7.030 3.304 1.00 96.88 135 SER A C 1
ATOM 1000 O O . SER A 1 135 ? -11.709 -6.532 4.213 1.00 96.88 135 SER A O 1
ATOM 1002 N N . TYR A 1 136 ? -10.770 -6.335 2.205 1.00 98.25 136 TYR A N 1
ATOM 1003 C CA . TYR A 1 136 ? -11.381 -5.039 1.883 1.00 98.25 136 TYR A CA 1
ATOM 1004 C C . TYR A 1 136 ? -11.527 -4.892 0.364 1.00 98.25 136 TYR A C 1
ATOM 1006 O O . TYR A 1 136 ? -10.779 -5.519 -0.398 1.00 98.25 136 TYR A O 1
ATOM 1014 N N . ASP A 1 137 ? -12.453 -4.048 -0.093 1.00 98.19 137 ASP A N 1
ATOM 1015 C CA . ASP A 1 137 ? -12.658 -3.763 -1.517 1.00 98.19 137 ASP A CA 1
ATOM 1016 C C . ASP A 1 137 ? -12.661 -2.256 -1.801 1.00 98.19 137 ASP A C 1
ATOM 1018 O O . ASP A 1 137 ? -13.519 -1.518 -1.325 1.00 98.19 137 ASP A O 1
ATOM 1022 N N . LEU A 1 138 ? -11.720 -1.809 -2.641 1.00 98.06 138 LEU A N 1
ATOM 1023 C CA . LEU A 1 138 ? -11.618 -0.420 -3.091 1.00 98.06 138 LEU A CA 1
ATOM 1024 C C . LEU A 1 138 ? -12.804 0.026 -3.961 1.00 98.06 138 LEU A C 1
ATOM 1026 O O . LEU A 1 138 ? -12.956 1.220 -4.199 1.00 98.06 138 LEU A O 1
ATOM 1030 N N . ALA A 1 139 ? -13.650 -0.889 -4.442 1.00 97.69 139 ALA A N 1
ATOM 1031 C CA . ALA A 1 139 ? -14.885 -0.538 -5.140 1.00 97.69 139 ALA A CA 1
ATOM 1032 C C . ALA A 1 139 ? -15.940 0.101 -4.220 1.00 97.69 139 ALA A C 1
ATOM 1034 O O . ALA A 1 139 ? -16.779 0.856 -4.707 1.00 97.69 139 ALA A O 1
ATOM 1035 N N . HIS A 1 140 ? -15.883 -0.158 -2.908 1.00 98.00 140 HIS A N 1
ATOM 1036 C CA . HIS A 1 140 ? -16.790 0.441 -1.919 1.00 98.00 140 HIS A CA 1
ATOM 1037 C C . HIS A 1 140 ? -16.396 1.866 -1.517 1.00 98.00 140 HIS A C 1
ATOM 1039 O O . HIS A 1 140 ? -17.141 2.548 -0.817 1.00 98.00 140 HIS A O 1
ATOM 1045 N N . TYR A 1 141 ? -15.230 2.321 -1.968 1.00 98.12 141 TYR A N 1
ATOM 1046 C CA . TYR A 1 141 ? -14.674 3.619 -1.634 1.00 98.12 141 TYR A CA 1
ATOM 1047 C C . TYR A 1 141 ? -14.612 4.494 -2.875 1.00 98.12 141 TYR A C 1
ATOM 1049 O O . TYR A 1 141 ? -14.307 4.034 -3.978 1.00 98.12 141 TYR A O 1
ATOM 1057 N N . THR A 1 142 ? -14.879 5.779 -2.689 1.00 97.81 142 THR A N 1
ATOM 1058 C CA . THR A 1 142 ? -14.913 6.754 -3.776 1.00 97.81 142 THR A CA 1
ATOM 1059 C C . THR A 1 142 ? -13.926 7.883 -3.539 1.00 97.81 142 THR A C 1
ATOM 1061 O O . THR A 1 142 ? -13.630 8.227 -2.396 1.00 97.81 142 THR A O 1
ATOM 1064 N N . TYR A 1 143 ? -13.471 8.504 -4.622 1.00 96.06 143 TYR A N 1
ATOM 1065 C CA . TYR A 1 143 ? -12.704 9.746 -4.596 1.00 96.06 143 TYR A CA 1
ATOM 1066 C C . TYR A 1 143 ? -13.368 10.788 -5.501 1.00 96.06 143 TYR A C 1
ATOM 1068 O O . TYR A 1 143 ? -14.151 10.435 -6.386 1.00 96.06 143 TYR A O 1
ATOM 1076 N N . VAL A 1 144 ? -13.064 12.063 -5.266 1.00 95.00 144 VAL A N 1
ATOM 1077 C CA . VAL A 1 144 ? -13.521 13.169 -6.115 1.00 95.00 144 VAL A CA 1
ATOM 1078 C C . VAL A 1 144 ? -12.452 13.432 -7.172 1.00 95.00 144 VAL A C 1
ATOM 1080 O O . VAL A 1 144 ? -11.318 13.779 -6.834 1.00 95.00 144 VAL A O 1
ATOM 1083 N N . ASP A 1 145 ? -12.782 13.237 -8.447 1.00 91.88 145 ASP A N 1
ATOM 1084 C CA . ASP A 1 145 ? -11.868 13.547 -9.550 1.00 91.88 145 ASP A CA 1
ATOM 1085 C C . ASP A 1 145 ? -11.793 15.066 -9.740 1.00 91.88 145 ASP A C 1
ATOM 1087 O O . ASP A 1 145 ? -12.789 15.745 -9.975 1.00 91.88 145 ASP A O 1
ATOM 1091 N N . SER A 1 146 ? -10.587 15.620 -9.629 1.00 89.69 146 SER A N 1
ATOM 1092 C CA . SER A 1 146 ? -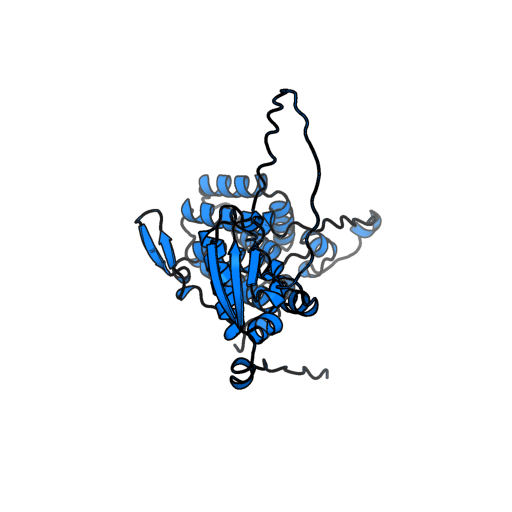10.356 17.066 -9.648 1.00 89.69 146 SER A CA 1
ATOM 1093 C C . SER A 1 146 ? -10.682 17.736 -10.984 1.00 89.69 146 SER A C 1
ATOM 1095 O O . SER A 1 146 ? -10.771 18.960 -11.044 1.00 89.69 146 SER A O 1
ATOM 1097 N N . ARG A 1 147 ? -10.844 16.967 -12.067 1.00 89.81 147 ARG A N 1
ATOM 1098 C CA . ARG A 1 147 ? -11.084 17.509 -13.414 1.00 89.81 147 ARG A CA 1
ATOM 1099 C C . ARG A 1 147 ? -12.550 17.828 -13.678 1.00 89.81 147 ARG A C 1
ATOM 1101 O O . ARG A 1 147 ? -12.842 18.762 -14.415 1.00 89.81 147 ARG A O 1
ATOM 1108 N N . ASN A 1 148 ? -13.449 17.024 -13.125 1.00 93.94 148 ASN A N 1
ATOM 1109 C CA . ASN A 1 148 ? -14.894 17.075 -13.361 1.00 93.94 148 ASN A CA 1
ATOM 1110 C C . ASN A 1 148 ? -15.709 17.164 -12.064 1.00 93.94 148 ASN A C 1
ATOM 1112 O O . ASN A 1 148 ? -16.916 17.358 -12.139 1.00 93.94 148 ASN A O 1
ATOM 111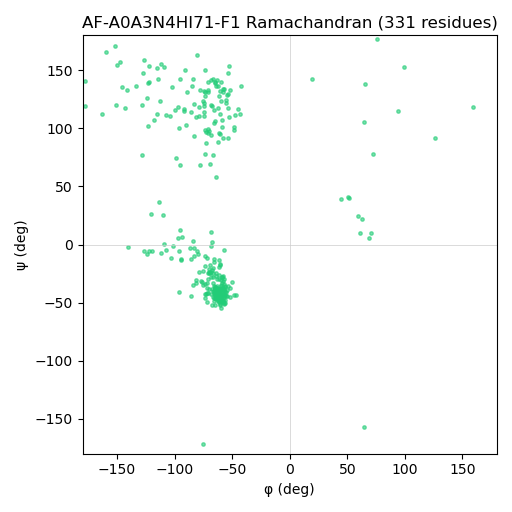6 N N . ASN A 1 149 ? -15.064 17.069 -10.897 1.00 94.38 149 ASN A N 1
ATOM 1117 C CA . ASN A 1 149 ? -15.703 17.042 -9.583 1.00 94.38 149 ASN A CA 1
ATOM 1118 C C . ASN A 1 149 ? -16.688 15.867 -9.409 1.00 94.38 149 ASN A C 1
ATOM 1120 O O . ASN A 1 149 ? -17.603 15.933 -8.588 1.00 94.38 149 ASN A O 1
ATOM 1124 N N . ASP A 1 150 ? -16.496 14.791 -10.178 1.00 96.19 150 ASP A N 1
ATOM 1125 C CA . ASP A 1 150 ? -17.315 13.586 -10.090 1.00 96.19 150 ASP A CA 1
ATOM 1126 C C . ASP A 1 150 ? -16.805 12.671 -8.971 1.00 96.19 150 ASP A C 1
ATOM 1128 O O . ASP A 1 150 ? -15.598 12.481 -8.793 1.00 96.19 150 ASP A O 1
ATOM 1132 N N . THR A 1 151 ? -17.738 12.036 -8.261 1.00 96.81 151 THR A N 1
ATOM 1133 C CA . THR A 1 151 ? -17.440 10.994 -7.272 1.00 96.81 151 THR A CA 1
ATOM 1134 C C . THR A 1 151 ? -17.335 9.641 -7.970 1.00 96.81 151 THR A C 1
ATOM 1136 O O . THR A 1 151 ? -18.322 9.122 -8.495 1.00 96.81 151 THR A O 1
ATOM 1139 N N . ILE A 1 152 ? -16.139 9.051 -7.981 1.00 96.25 152 ILE A N 1
ATOM 1140 C CA . ILE A 1 152 ? -15.833 7.837 -8.748 1.00 96.25 152 ILE A CA 1
ATOM 1141 C C . ILE A 1 152 ? -15.301 6.741 -7.812 1.00 96.25 152 ILE A C 1
ATOM 1143 O O . ILE A 1 152 ? -14.474 7.038 -6.948 1.00 96.25 152 ILE A O 1
ATOM 1147 N N . PRO A 1 153 ? -15.710 5.465 -7.979 1.00 97.69 153 PRO A N 1
ATOM 1148 C CA . PRO A 1 153 ? -15.101 4.349 -7.259 1.00 97.69 153 PRO A CA 1
ATOM 1149 C C . PRO A 1 153 ? -13.592 4.252 -7.512 1.00 97.69 153 PRO A C 1
ATOM 1151 O O . PRO A 1 153 ? -13.149 4.288 -8.665 1.00 97.69 153 PRO A O 1
ATOM 1154 N N . ILE A 1 154 ? -12.800 4.069 -6.453 1.00 97.06 154 ILE A N 1
ATOM 1155 C CA . ILE A 1 154 ? -11.328 4.027 -6.530 1.00 97.06 154 ILE A CA 1
ATOM 1156 C C . ILE A 1 154 ? -10.856 2.890 -7.447 1.00 97.06 154 ILE A C 1
ATOM 1158 O O . ILE A 1 154 ? -9.953 3.077 -8.263 1.00 97.06 154 ILE A O 1
ATOM 1162 N N . SER A 1 155 ? -11.517 1.730 -7.391 1.00 95.50 155 SER A N 1
ATOM 1163 C CA . SER A 1 155 ? -11.191 0.559 -8.222 1.00 95.50 155 SER A CA 1
ATOM 1164 C C . SER A 1 155 ? -11.307 0.800 -9.736 1.00 95.50 155 SER A C 1
ATOM 1166 O O . SER A 1 155 ? -10.729 0.052 -10.528 1.00 95.50 155 SER A O 1
ATOM 1168 N N . ARG A 1 156 ? -12.012 1.856 -10.171 1.00 94.19 156 ARG A N 1
ATOM 1169 C CA . ARG A 1 156 ? -12.191 2.182 -11.595 1.00 94.19 156 ARG A CA 1
ATOM 1170 C C . ARG A 1 156 ? -10.889 2.643 -12.260 1.00 94.19 156 ARG A C 1
ATOM 1172 O O . ARG A 1 156 ? -10.709 2.438 -13.467 1.00 94.19 156 ARG A O 1
ATOM 1179 N N . HIS A 1 157 ? -9.975 3.232 -11.488 1.00 92.38 157 HIS A N 1
ATOM 1180 C CA . HIS A 1 157 ? -8.735 3.827 -11.984 1.00 92.38 157 HIS A CA 1
ATOM 1181 C C . HIS A 1 157 ? -7.518 3.195 -11.309 1.00 92.38 157 HIS A C 1
ATOM 1183 O O . HIS A 1 157 ? -7.166 3.542 -10.188 1.00 92.38 157 HIS A O 1
ATOM 1189 N N . ALA A 1 158 ? -6.837 2.292 -12.023 1.00 93.62 158 ALA A N 1
ATOM 1190 C CA . ALA A 1 158 ? -5.695 1.546 -11.489 1.00 93.62 158 ALA A CA 1
ATOM 1191 C C . ALA A 1 158 ? -4.587 2.457 -10.930 1.00 93.62 158 ALA A C 1
ATOM 1193 O O . ALA A 1 158 ? -4.060 2.173 -9.865 1.00 93.62 158 ALA A O 1
ATOM 1194 N N . ASN A 1 159 ? -4.271 3.570 -11.602 1.00 92.88 159 ASN A N 1
ATOM 1195 C CA . ASN A 1 159 ? -3.270 4.534 -11.134 1.00 92.88 159 ASN A CA 1
ATOM 1196 C C . ASN A 1 159 ? -3.680 5.236 -9.830 1.00 92.88 159 ASN A C 1
ATOM 1198 O O . ASN A 1 159 ? -2.829 5.455 -8.982 1.00 92.88 159 ASN A O 1
ATOM 1202 N N . VAL A 1 160 ? -4.969 5.544 -9.652 1.00 95.25 160 VAL A N 1
ATOM 1203 C CA . VAL A 1 160 ? -5.491 6.117 -8.400 1.00 95.25 160 VAL A CA 1
ATOM 1204 C C . VAL A 1 160 ? -5.482 5.061 -7.297 1.00 95.25 160 VAL A C 1
ATOM 1206 O O . VAL A 1 160 ? -5.062 5.337 -6.178 1.00 95.25 160 VAL A O 1
ATOM 1209 N N . ALA A 1 161 ? -5.874 3.825 -7.621 1.00 97.19 161 ALA A N 1
ATOM 1210 C CA . ALA A 1 161 ? -5.844 2.709 -6.684 1.00 97.19 161 ALA A CA 1
ATOM 1211 C C . ALA A 1 161 ? -4.440 2.457 -6.108 1.00 97.19 161 ALA A C 1
ATOM 1213 O O . ALA A 1 161 ? -4.346 2.125 -4.931 1.00 97.19 161 ALA A O 1
ATOM 1214 N N . LEU A 1 162 ? -3.360 2.675 -6.875 1.00 97.44 162 LEU A N 1
ATOM 1215 C CA . LEU A 1 162 ? -1.987 2.565 -6.359 1.00 97.44 162 LEU A CA 1
ATOM 1216 C C . LEU A 1 162 ? -1.743 3.462 -5.136 1.00 97.44 162 LEU A C 1
ATOM 1218 O O . LEU A 1 162 ? -1.190 2.995 -4.144 1.00 97.44 162 LEU A O 1
ATOM 1222 N N . VAL A 1 163 ? -2.201 4.716 -5.171 1.00 97.94 163 VAL A N 1
ATOM 1223 C CA . VAL A 1 163 ? -1.982 5.679 -4.079 1.00 97.94 163 VAL A CA 1
ATOM 1224 C C . VAL A 1 163 ? -2.690 5.223 -2.805 1.00 97.94 163 VAL A C 1
ATOM 1226 O O . VAL A 1 163 ? -2.107 5.232 -1.722 1.00 97.94 163 VAL A O 1
ATOM 1229 N N . TYR A 1 164 ? -3.929 4.744 -2.932 1.00 98.44 164 TYR A N 1
ATOM 1230 C CA . TYR A 1 164 ? -4.678 4.201 -1.797 1.00 98.44 164 TYR A CA 1
ATOM 1231 C C . TYR A 1 164 ? -4.076 2.895 -1.271 1.00 98.44 164 TYR A C 1
ATOM 1233 O O . TYR A 1 164 ? -4.016 2.704 -0.061 1.00 98.44 164 TYR A O 1
ATOM 1241 N N . LEU A 1 165 ? -3.589 2.013 -2.147 1.00 98.62 165 LEU A N 1
ATOM 1242 C CA . LEU A 1 165 ? -2.902 0.787 -1.731 1.00 98.62 165 LEU A CA 1
ATOM 1243 C C . LEU A 1 165 ? -1.595 1.099 -0.992 1.00 98.62 165 LEU A C 1
ATOM 1245 O O . LEU A 1 165 ? -1.306 0.444 0.006 1.00 98.62 165 LEU A O 1
ATOM 1249 N N . ALA A 1 166 ? -0.846 2.120 -1.413 1.00 98.50 166 ALA A N 1
ATOM 1250 C CA . ALA A 1 166 ? 0.310 2.607 -0.667 1.00 98.50 166 ALA A CA 1
ATOM 1251 C C . ALA A 1 166 ? -0.105 3.115 0.724 1.00 98.50 166 ALA A C 1
ATOM 1253 O O . ALA A 1 166 ? 0.451 2.674 1.724 1.00 98.50 166 ALA A O 1
ATOM 1254 N N . ALA A 1 167 ? -1.145 3.948 0.815 1.00 98.56 167 ALA A N 1
ATOM 1255 C CA . ALA A 1 167 ? -1.640 4.460 2.093 1.00 98.56 167 ALA A CA 1
ATOM 1256 C C . ALA A 1 167 ? -2.104 3.350 3.058 1.00 98.56 167 ALA A C 1
ATOM 1258 O O . ALA A 1 167 ? -1.762 3.368 4.242 1.00 98.56 167 ALA A O 1
ATOM 1259 N N . ILE A 1 168 ? -2.844 2.356 2.551 1.00 98.69 168 ILE A N 1
ATOM 1260 C CA . ILE A 1 168 ? -3.281 1.185 3.328 1.00 98.69 168 ILE A CA 1
ATOM 1261 C C . ILE A 1 168 ? -2.074 0.387 3.813 1.00 98.69 168 ILE A C 1
ATOM 1263 O O . ILE A 1 168 ? -2.060 -0.061 4.956 1.00 98.69 168 ILE A O 1
ATOM 1267 N N . TYR A 1 169 ? -1.057 0.226 2.968 1.00 98.56 169 TYR A N 1
ATOM 1268 C CA . TYR A 1 169 ? 0.159 -0.492 3.321 1.00 98.56 169 TYR A CA 1
ATOM 1269 C C . TYR A 1 169 ? 0.920 0.183 4.468 1.00 98.56 169 TYR A C 1
ATOM 1271 O O . TYR A 1 169 ? 1.270 -0.496 5.432 1.00 98.56 169 TYR A O 1
ATOM 1279 N N . ILE A 1 170 ? 1.103 1.509 4.411 1.00 98.12 170 ILE A N 1
ATOM 1280 C CA . ILE A 1 170 ? 1.743 2.279 5.492 1.00 98.12 170 ILE A CA 1
ATOM 1281 C C . ILE A 1 170 ? 0.947 2.168 6.793 1.00 98.12 170 ILE A C 1
ATOM 1283 O O . ILE A 1 170 ? 1.515 1.923 7.857 1.00 98.12 170 ILE A O 1
ATOM 1287 N N . LEU A 1 171 ? -0.381 2.307 6.724 1.00 98.19 171 LEU A N 1
ATOM 1288 C CA . LEU A 1 171 ? -1.225 2.155 7.906 1.00 98.19 171 LEU A CA 1
ATOM 1289 C C . LEU A 1 171 ? -1.134 0.737 8.487 1.00 98.19 171 LEU A C 1
ATOM 1291 O O . LEU A 1 171 ? -1.026 0.581 9.701 1.00 98.19 171 LEU A O 1
ATOM 1295 N N . ALA A 1 172 ? -1.155 -0.290 7.636 1.00 98.38 172 ALA A N 1
ATOM 1296 C CA . ALA A 1 172 ? -1.034 -1.679 8.058 1.00 98.38 172 ALA A CA 1
ATOM 1297 C C . ALA A 1 172 ? 0.295 -1.943 8.770 1.00 98.38 172 ALA A C 1
ATOM 1299 O O . ALA A 1 172 ? 0.310 -2.658 9.768 1.00 98.38 172 ALA A O 1
ATOM 1300 N N . ASP A 1 173 ? 1.387 -1.350 8.286 1.00 97.38 173 ASP A N 1
ATOM 1301 C CA . ASP A 1 173 ? 2.698 -1.447 8.920 1.00 97.38 173 ASP A CA 1
ATOM 1302 C C . ASP A 1 173 ? 2.715 -0.768 10.298 1.00 97.38 173 ASP A C 1
ATOM 1304 O O . ASP A 1 173 ? 3.061 -1.410 11.288 1.00 97.38 173 ASP A O 1
ATOM 1308 N N . LYS A 1 174 ? 2.212 0.473 10.405 1.00 97.06 174 LYS A N 1
ATOM 1309 C CA . LYS A 1 174 ? 2.111 1.202 11.687 1.00 97.06 174 LYS A CA 1
ATOM 1310 C C . LYS A 1 174 ? 1.238 0.476 12.717 1.00 97.06 174 LYS A C 1
ATOM 1312 O O . LYS A 1 174 ? 1.522 0.513 13.910 1.00 97.06 174 LYS A O 1
ATOM 1317 N N . LEU A 1 175 ? 0.188 -0.205 12.259 1.00 97.94 175 LEU A N 1
ATOM 1318 C CA . LEU A 1 175 ? -0.696 -1.017 13.099 1.00 97.94 175 LEU A CA 1
ATOM 1319 C C . LEU A 1 175 ? -0.168 -2.435 13.357 1.00 97.94 175 LEU A C 1
ATOM 1321 O O . LEU A 1 175 ? -0.868 -3.233 13.985 1.00 97.94 175 LEU A O 1
ATOM 1325 N N . LEU A 1 176 ? 1.027 -2.781 12.867 1.00 97.88 176 LEU A N 1
ATOM 1326 C CA . LEU A 1 176 ? 1.600 -4.127 12.959 1.00 97.88 176 LEU A CA 1
ATOM 1327 C C . LEU A 1 176 ? 0.602 -5.202 12.478 1.00 97.88 176 LEU A C 1
ATOM 1329 O O . LEU A 1 176 ? 0.424 -6.257 13.089 1.00 97.88 176 LEU A O 1
ATOM 1333 N N . SER A 1 177 ? -0.118 -4.904 11.394 1.00 97.88 177 SER A N 1
ATOM 1334 C CA . SER A 1 177 ? -1.144 -5.759 10.797 1.00 97.88 177 SER A CA 1
ATOM 1335 C C . SER A 1 177 ? -0.576 -6.520 9.599 1.00 97.88 177 SER A C 1
ATOM 1337 O O . SER A 1 177 ? -0.864 -6.230 8.435 1.00 97.88 177 SER A O 1
ATOM 1339 N N . ASN A 1 178 ? 0.239 -7.540 9.880 1.00 97.75 178 ASN A N 1
ATOM 1340 C CA . ASN A 1 178 ? 0.943 -8.314 8.848 1.00 97.75 178 ASN A CA 1
ATOM 1341 C C . ASN A 1 178 ? 0.004 -8.935 7.798 1.00 97.75 178 ASN A C 1
ATOM 1343 O O . ASN A 1 178 ? 0.335 -8.978 6.612 1.00 97.75 178 ASN A O 1
ATOM 1347 N N . LYS A 1 179 ? -1.195 -9.379 8.204 1.00 97.50 179 LYS A N 1
ATOM 1348 C CA . LYS A 1 179 ? -2.187 -9.943 7.273 1.00 97.50 179 LYS A CA 1
ATOM 1349 C C . LYS A 1 179 ? -2.749 -8.881 6.318 1.00 97.50 179 LYS A C 1
ATOM 1351 O O . LYS A 1 179 ? -2.864 -9.152 5.124 1.00 97.50 179 LYS A O 1
ATOM 1356 N N . LEU A 1 180 ? -3.055 -7.675 6.811 1.00 98.31 180 LEU A N 1
ATOM 1357 C CA . LEU A 1 180 ? -3.513 -6.570 5.961 1.00 98.31 180 LEU A CA 1
ATOM 1358 C C . LEU A 1 180 ? -2.395 -6.108 5.020 1.00 98.31 180 LEU A C 1
ATOM 1360 O O . LEU A 1 180 ? -2.643 -5.865 3.837 1.00 98.31 180 LEU A O 1
ATOM 1364 N N . LYS A 1 181 ? -1.160 -6.045 5.530 1.00 98.06 181 LYS A N 1
ATOM 1365 C CA . LYS A 1 181 ? 0.043 -5.705 4.765 1.00 98.06 181 LYS A CA 1
ATOM 1366 C C . LYS A 1 181 ? 0.232 -6.661 3.579 1.00 98.06 181 LYS A C 1
ATOM 1368 O O . LYS A 1 181 ? 0.291 -6.205 2.437 1.00 98.06 181 LYS A O 1
ATOM 1373 N N . LYS A 1 182 ? 0.199 -7.981 3.817 1.00 97.88 182 LYS A N 1
ATOM 1374 C CA . LYS A 1 182 ? 0.241 -9.015 2.761 1.00 97.88 182 LYS A CA 1
ATOM 1375 C C . LYS A 1 182 ? -0.931 -8.910 1.777 1.00 97.88 182 LYS A C 1
ATOM 1377 O O . LYS A 1 182 ? -0.712 -8.888 0.569 1.00 97.88 182 LYS A O 1
ATOM 1382 N N . CYS A 1 183 ? -2.167 -8.774 2.269 1.00 98.06 183 CYS A N 1
ATOM 1383 C CA . CYS A 1 183 ? -3.353 -8.604 1.416 1.00 98.06 183 CYS A CA 1
ATOM 1384 C C . CYS A 1 183 ? -3.210 -7.395 0.469 1.00 98.06 183 CYS A C 1
ATOM 1386 O O . CYS A 1 183 ? -3.541 -7.461 -0.718 1.00 98.06 183 CYS A O 1
ATOM 1388 N N . THR A 1 184 ? -2.653 -6.299 0.982 1.00 98.50 184 THR A N 1
ATOM 1389 C CA . THR A 1 184 ? -2.422 -5.065 0.226 1.00 98.50 184 THR A CA 1
ATOM 1390 C C . THR A 1 184 ? -1.314 -5.222 -0.812 1.00 98.50 184 THR A C 1
ATOM 1392 O O . THR A 1 184 ? -1.478 -4.747 -1.933 1.00 98.50 184 THR A O 1
ATOM 1395 N N . LEU A 1 185 ? -0.238 -5.954 -0.504 1.00 98.44 185 LEU A N 1
ATOM 1396 C CA . LEU A 1 185 ? 0.806 -6.303 -1.477 1.00 98.44 185 LEU A CA 1
ATOM 1397 C C . LEU A 1 185 ? 0.249 -7.125 -2.649 1.00 98.44 185 LEU A C 1
ATOM 1399 O O . LEU A 1 185 ? 0.545 -6.819 -3.803 1.00 98.44 185 LEU A O 1
ATOM 1403 N N . VAL A 1 186 ? -0.611 -8.118 -2.386 1.00 98.00 186 VAL A N 1
ATOM 1404 C CA . VAL A 1 186 ? -1.280 -8.892 -3.451 1.00 98.00 186 VAL A CA 1
ATOM 1405 C C . VAL A 1 186 ? -2.106 -7.972 -4.356 1.00 98.00 186 VAL A C 1
ATOM 1407 O O . VAL A 1 186 ? -1.988 -8.024 -5.584 1.00 98.00 186 VAL A O 1
ATOM 1410 N N . LYS A 1 187 ? -2.914 -7.082 -3.764 1.00 98.00 187 LYS A N 1
ATOM 1411 C CA . LYS A 1 187 ? -3.723 -6.106 -4.513 1.00 98.00 187 LYS A CA 1
ATOM 1412 C C . LYS A 1 187 ? -2.858 -5.113 -5.293 1.00 98.00 187 LYS A C 1
ATOM 1414 O O . LYS A 1 187 ? -3.195 -4.811 -6.440 1.00 98.00 187 LYS A O 1
ATOM 1419 N N . MET A 1 188 ? -1.739 -4.654 -4.728 1.00 98.19 188 MET A N 1
ATOM 1420 C CA . MET A 1 188 ? -0.780 -3.788 -5.419 1.00 98.19 188 MET A CA 1
ATOM 1421 C C . MET A 1 188 ? -0.210 -4.488 -6.648 1.00 98.19 188 MET A C 1
ATOM 1423 O O . MET A 1 188 ? -0.302 -3.949 -7.751 1.00 98.19 188 MET A O 1
ATOM 1427 N N . ARG A 1 189 ? 0.291 -5.719 -6.489 1.00 97.25 189 ARG A N 1
ATOM 1428 C CA . ARG A 1 189 ? 0.854 -6.501 -7.595 1.00 97.25 189 ARG A CA 1
ATOM 1429 C C . ARG A 1 189 ? -0.158 -6.659 -8.723 1.00 97.25 189 ARG A C 1
ATOM 1431 O O . ARG A 1 189 ? 0.142 -6.344 -9.871 1.00 97.25 189 ARG A O 1
ATOM 1438 N N . ASN A 1 190 ? -1.378 -7.081 -8.397 1.00 96.31 190 ASN A N 1
ATOM 1439 C CA . ASN A 1 190 ? -2.441 -7.259 -9.386 1.00 96.31 190 ASN A CA 1
ATOM 1440 C C . ASN A 1 190 ? -2.803 -5.941 -10.088 1.00 96.31 190 ASN A C 1
ATOM 1442 O O . ASN A 1 190 ? -3.021 -5.925 -11.300 1.00 96.31 190 ASN A O 1
ATOM 1446 N N . THR A 1 191 ? -2.816 -4.828 -9.352 1.00 96.19 191 THR A N 1
ATOM 1447 C CA . THR A 1 191 ? -3.088 -3.499 -9.914 1.00 96.19 191 THR A CA 1
ATOM 1448 C C . THR A 1 191 ? -1.989 -3.075 -10.889 1.00 96.19 191 THR A C 1
ATOM 1450 O O . THR A 1 191 ? -2.306 -2.663 -12.006 1.00 96.19 191 THR A O 1
ATOM 1453 N N . LEU A 1 192 ? -0.713 -3.249 -10.528 1.00 95.38 192 LEU A N 1
ATOM 1454 C CA . LEU A 1 192 ? 0.440 -2.955 -11.391 1.00 95.38 192 LEU A CA 1
ATOM 1455 C C . LEU A 1 192 ? 0.444 -3.804 -12.675 1.00 95.38 192 LEU A C 1
ATOM 1457 O O . LEU A 1 192 ? 0.729 -3.288 -13.754 1.00 95.38 192 LEU A O 1
ATOM 1461 N N . LEU A 1 193 ? 0.046 -5.078 -12.596 1.00 93.38 193 LEU A N 1
ATOM 1462 C CA . LEU A 1 193 ? -0.062 -5.957 -13.770 1.00 93.38 193 LEU A CA 1
ATOM 1463 C C . LEU A 1 193 ? -1.162 -5.528 -14.755 1.00 93.38 193 LEU A C 1
ATOM 1465 O O . LEU A 1 193 ? -1.029 -5.715 -15.965 1.00 93.38 193 LEU A O 1
ATOM 1469 N N . VAL A 1 194 ? -2.264 -4.957 -14.263 1.00 91.62 194 VAL A N 1
ATOM 1470 C CA . VAL A 1 194 ? -3.363 -4.464 -15.115 1.00 91.62 194 VAL A CA 1
ATOM 1471 C C . VAL A 1 194 ? -3.063 -3.074 -15.678 1.00 91.62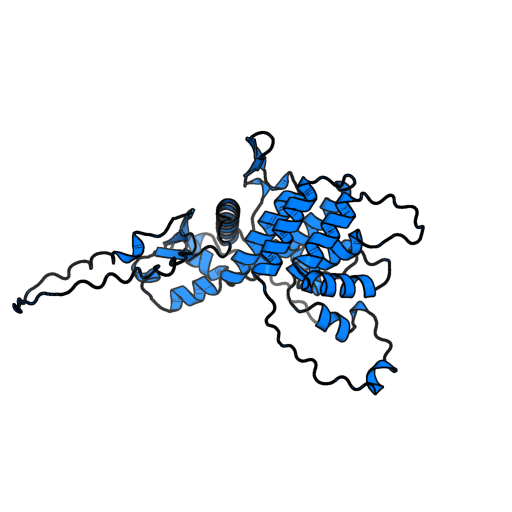 194 VAL A C 1
ATOM 1473 O O . VAL A 1 194 ? -3.510 -2.740 -16.781 1.00 91.62 194 VAL A O 1
ATOM 1476 N N . LEU A 1 195 ? -2.301 -2.273 -14.935 1.00 88.56 195 LEU A N 1
ATOM 1477 C CA . LEU A 1 195 ? -1.932 -0.903 -15.272 1.00 88.56 195 LEU A CA 1
ATOM 1478 C C . LEU A 1 195 ? -1.225 -0.810 -16.640 1.00 88.56 195 LEU A C 1
ATOM 1480 O O . LEU A 1 195 ? -1.534 0.091 -17.424 1.00 88.56 195 LEU A O 1
ATOM 1484 N N . ASP A 1 196 ? -0.401 -1.807 -16.983 1.00 68.44 196 ASP A N 1
ATOM 1485 C CA . ASP A 1 196 ? 0.318 -1.940 -18.262 1.00 68.44 196 ASP A CA 1
ATOM 1486 C C . ASP A 1 196 ? -0.579 -1.721 -19.500 1.00 68.44 196 ASP A C 1
ATOM 1488 O O . ASP A 1 196 ? -0.247 -0.965 -20.419 1.00 68.44 196 ASP A O 1
ATOM 1492 N N . LYS A 1 197 ? -1.791 -2.289 -19.492 1.00 66.25 197 LYS A N 1
ATOM 1493 C CA . LYS A 1 197 ? -2.688 -2.283 -20.660 1.00 66.25 197 LYS A CA 1
ATOM 1494 C C . LYS A 1 197 ? -3.219 -0.893 -21.024 1.00 66.25 197 LYS A C 1
ATOM 1496 O O . LYS A 1 197 ? -3.641 -0.686 -22.161 1.00 66.25 197 LYS A O 1
ATOM 1501 N N . LYS A 1 198 ? -3.229 0.053 -20.078 1.00 61.41 198 LYS A N 1
ATOM 1502 C CA . LYS A 1 198 ? -3.889 1.366 -20.225 1.00 61.41 198 LYS A CA 1
ATOM 1503 C C . LYS A 1 198 ? -2.913 2.533 -20.405 1.00 61.41 198 LYS A C 1
ATOM 1505 O O . LYS A 1 198 ? -3.345 3.655 -20.647 1.00 61.41 198 LYS A O 1
ATOM 1510 N N . LEU A 1 199 ? -1.608 2.276 -20.322 1.00 62.03 199 LEU A N 1
ATOM 1511 C CA . LEU A 1 199 ? -0.572 3.299 -20.151 1.00 62.03 199 LEU A CA 1
ATOM 1512 C C . LEU A 1 199 ? 0.113 3.791 -21.423 1.00 62.03 199 LEU A C 1
ATOM 1514 O O . LEU A 1 199 ? 1.122 4.486 -21.347 1.00 62.03 199 LEU A O 1
ATOM 1518 N N . LYS A 1 200 ? -0.427 3.462 -22.597 1.00 57.28 200 LYS A N 1
ATOM 1519 C CA . LYS A 1 200 ? 0.166 3.869 -23.881 1.00 57.28 200 LYS A CA 1
ATOM 1520 C C . LYS A 1 200 ? 0.248 5.390 -24.071 1.00 57.28 200 LYS A C 1
ATOM 1522 O O . LYS A 1 200 ? 0.984 5.846 -24.935 1.00 57.28 200 LYS A O 1
ATOM 1527 N N . ASN A 1 201 ? -0.445 6.166 -23.239 1.00 54.56 201 ASN A N 1
ATOM 1528 C CA . ASN A 1 201 ? -0.454 7.618 -23.303 1.00 54.56 201 ASN A CA 1
ATOM 1529 C C . ASN A 1 201 ? 0.181 8.146 -22.016 1.00 54.56 201 ASN A C 1
ATOM 1531 O O . ASN A 1 201 ? -0.405 7.968 -20.948 1.00 54.56 201 ASN A O 1
ATOM 1535 N N . GLY A 1 202 ? 1.358 8.776 -22.109 1.00 61.19 202 GLY A N 1
ATOM 1536 C CA . GLY A 1 202 ? 2.095 9.407 -21.004 1.00 61.19 202 GLY A CA 1
ATOM 1537 C C . GLY A 1 202 ? 1.348 10.588 -20.375 1.00 61.19 202 GLY A C 1
ATOM 1538 O O . GLY A 1 202 ? 1.824 11.718 -20.381 1.00 61.19 202 GLY A O 1
ATOM 1539 N N . SER A 1 203 ? 0.140 10.341 -19.873 1.00 77.75 203 SER A N 1
ATOM 1540 C CA . SER A 1 203 ? 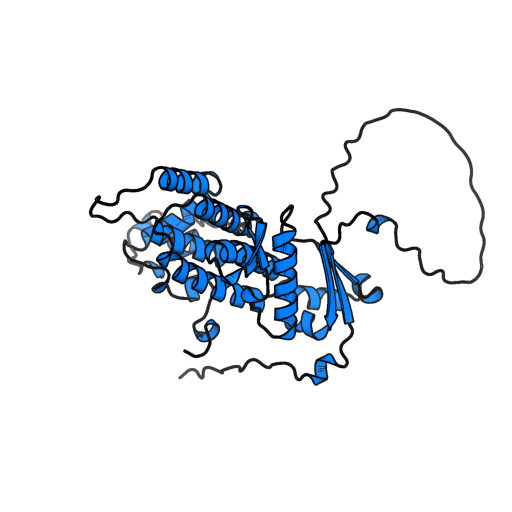-0.732 11.351 -19.301 1.00 77.75 203 SER A CA 1
ATOM 1541 C C . SER A 1 203 ? -0.084 11.940 -18.052 1.00 77.75 203 SER A C 1
ATOM 1543 O O . SER A 1 203 ? 0.435 11.215 -17.205 1.00 77.75 203 SER A O 1
ATOM 1545 N N . LYS A 1 204 ? -0.153 13.265 -17.911 1.00 83.12 204 LYS A N 1
ATOM 1546 C CA . LYS A 1 204 ? 0.323 13.983 -16.719 1.00 83.12 204 LYS A CA 1
ATOM 1547 C C . LYS A 1 204 ? -0.260 13.402 -15.423 1.00 83.12 204 LYS A C 1
ATOM 1549 O O . LYS A 1 204 ? 0.443 13.291 -14.427 1.00 83.12 204 LYS A O 1
ATOM 1554 N N . LEU A 1 205 ? -1.530 12.988 -15.462 1.00 84.31 205 LEU A N 1
ATOM 1555 C CA . LEU A 1 205 ? -2.221 12.386 -14.322 1.00 84.31 205 LEU A CA 1
ATOM 1556 C C . LEU A 1 205 ? -1.581 11.065 -13.885 1.00 84.31 205 LEU A C 1
ATOM 1558 O O . LEU A 1 205 ? -1.471 10.813 -12.693 1.00 84.31 205 LEU A O 1
ATOM 1562 N N . PHE A 1 206 ? -1.139 10.229 -14.829 1.00 88.25 206 PHE A N 1
ATOM 1563 C CA . PHE A 1 206 ? -0.447 8.992 -14.479 1.00 88.25 206 PHE A CA 1
ATOM 1564 C C . PHE A 1 206 ? 0.812 9.273 -13.655 1.00 88.25 206 PHE A C 1
ATOM 1566 O O . PHE A 1 206 ? 0.991 8.667 -12.602 1.00 88.25 206 PHE A O 1
ATOM 1573 N N . TRP A 1 207 ? 1.653 10.199 -14.121 1.00 89.69 207 TRP A N 1
ATOM 1574 C CA . TRP A 1 207 ? 2.896 10.541 -13.434 1.00 89.69 207 TRP A CA 1
ATOM 1575 C C . TRP A 1 207 ? 2.642 11.137 -12.053 1.00 89.69 207 TRP A C 1
ATOM 1577 O O . TRP A 1 207 ? 3.311 10.730 -11.115 1.00 89.69 207 TRP A O 1
ATOM 1587 N N . ALA A 1 208 ? 1.634 12.001 -11.909 1.00 92.50 208 ALA A N 1
ATOM 1588 C CA . ALA A 1 208 ? 1.276 12.578 -10.614 1.00 92.50 208 ALA A CA 1
ATOM 1589 C C . ALA A 1 208 ? 0.841 11.512 -9.590 1.00 92.50 208 ALA A C 1
ATOM 1591 O O . ALA A 1 208 ? 1.261 11.557 -8.439 1.00 92.50 208 ALA A O 1
ATOM 1592 N N . GLU A 1 209 ? 0.021 10.534 -9.988 1.00 94.00 209 GLU A N 1
ATOM 1593 C CA . GLU A 1 209 ? -0.388 9.462 -9.067 1.00 94.00 209 GLU A CA 1
ATOM 1594 C C . GLU A 1 209 ? 0.747 8.461 -8.794 1.00 94.00 209 GLU A C 1
ATOM 1596 O O . GLU A 1 209 ? 0.879 7.962 -7.676 1.00 94.00 209 GLU A O 1
ATOM 1601 N N . LEU A 1 210 ? 1.607 8.189 -9.782 1.00 94.62 210 LEU A N 1
ATOM 1602 C CA . LEU A 1 210 ? 2.800 7.369 -9.574 1.00 94.62 210 LEU A CA 1
ATOM 1603 C C . LEU A 1 210 ? 3.773 8.043 -8.597 1.00 94.62 210 LEU A C 1
ATOM 1605 O O . LEU A 1 210 ? 4.251 7.385 -7.683 1.00 94.62 210 LEU A O 1
ATOM 1609 N N . GLU A 1 211 ? 4.028 9.338 -8.764 1.00 95.62 211 GLU A N 1
ATOM 1610 C CA . GLU A 1 211 ? 4.865 10.138 -7.868 1.00 95.62 211 GLU A CA 1
ATOM 1611 C C . GLU A 1 211 ? 4.334 10.116 -6.440 1.00 95.62 211 GLU A C 1
ATOM 1613 O O . GLU A 1 211 ? 5.080 9.769 -5.532 1.00 95.62 211 GLU A O 1
ATOM 1618 N N . LYS A 1 212 ? 3.033 10.359 -6.239 1.00 96.69 212 LYS A N 1
ATOM 1619 C CA . LYS A 1 212 ? 2.414 10.227 -4.911 1.00 96.69 212 LYS A CA 1
ATOM 1620 C C . LYS A 1 212 ? 2.569 8.822 -4.334 1.00 96.69 212 LYS A C 1
ATOM 1622 O O . LYS A 1 212 ? 2.854 8.683 -3.152 1.00 96.69 212 LYS A O 1
ATOM 1627 N N . THR A 1 213 ? 2.370 7.782 -5.148 1.00 97.81 213 THR A N 1
ATOM 1628 C CA . THR A 1 213 ? 2.529 6.385 -4.705 1.00 97.81 213 THR A CA 1
ATOM 1629 C C . THR A 1 213 ? 3.961 6.133 -4.234 1.00 97.81 213 THR A C 1
ATOM 1631 O O . THR A 1 213 ? 4.160 5.570 -3.161 1.00 97.81 213 THR A O 1
ATOM 1634 N N . VAL A 1 214 ? 4.950 6.562 -5.026 1.00 97.19 214 VAL A N 1
ATOM 1635 C CA . VAL A 1 214 ? 6.371 6.450 -4.682 1.00 97.19 214 VAL A CA 1
ATOM 1636 C C . VAL A 1 214 ? 6.658 7.236 -3.408 1.00 97.19 214 VAL A C 1
ATOM 1638 O O . VAL A 1 214 ? 7.202 6.645 -2.489 1.00 97.19 214 VAL A O 1
ATOM 1641 N N . GLY A 1 215 ? 6.228 8.493 -3.300 1.00 96.75 215 GLY A N 1
ATOM 1642 C CA . GLY A 1 215 ? 6.437 9.302 -2.099 1.00 96.75 215 GLY A CA 1
ATOM 1643 C C . GLY A 1 215 ? 5.861 8.659 -0.847 1.00 96.75 215 GLY A C 1
ATOM 1644 O O . GLY A 1 215 ? 6.591 8.415 0.104 1.00 96.75 215 GLY A O 1
ATOM 1645 N N . ILE A 1 216 ? 4.597 8.224 -0.877 1.00 97.31 216 ILE A N 1
ATOM 1646 C CA . ILE A 1 216 ? 3.987 7.532 0.268 1.00 97.31 216 ILE A CA 1
ATOM 1647 C C . ILE A 1 216 ? 4.800 6.295 0.674 1.00 97.31 216 ILE A C 1
ATOM 1649 O O . ILE A 1 216 ? 5.010 6.050 1.857 1.00 97.31 216 ILE A O 1
ATOM 1653 N N . VAL A 1 217 ? 5.263 5.486 -0.278 1.00 97.50 217 VAL A N 1
ATOM 1654 C CA . VAL A 1 217 ? 6.038 4.292 0.076 1.00 97.50 217 VAL A CA 1
ATOM 1655 C C . VAL A 1 217 ? 7.427 4.677 0.578 1.00 97.50 217 VAL A C 1
ATOM 1657 O O . VAL A 1 217 ? 7.842 4.203 1.632 1.00 97.50 217 VAL A O 1
ATOM 1660 N N . PHE A 1 218 ? 8.155 5.529 -0.134 1.00 95.44 218 PHE A N 1
ATOM 1661 C CA . PHE A 1 218 ? 9.561 5.809 0.146 1.00 95.44 218 PHE A CA 1
ATOM 1662 C C . PHE A 1 218 ? 9.771 6.739 1.347 1.00 95.44 218 PHE A C 1
ATOM 1664 O O . PHE A 1 218 ? 10.732 6.539 2.091 1.00 95.44 218 PHE A O 1
ATOM 1671 N N . ASP A 1 219 ? 8.853 7.664 1.609 1.00 94.81 219 ASP A N 1
ATOM 1672 C CA . ASP A 1 219 ? 8.949 8.574 2.753 1.00 94.81 219 ASP A CA 1
ATOM 1673 C C . ASP A 1 219 ? 8.589 7.865 4.068 1.00 94.81 219 ASP A C 1
ATOM 1675 O O . ASP A 1 219 ? 9.181 8.144 5.110 1.00 94.81 219 ASP A O 1
ATOM 1679 N N . TYR A 1 220 ? 7.674 6.886 4.028 1.00 95.25 220 TYR A N 1
ATOM 1680 C CA . TYR A 1 220 ? 7.115 6.266 5.239 1.00 95.25 220 TYR A CA 1
ATOM 1681 C C . TYR A 1 220 ? 7.559 4.824 5.512 1.00 95.25 220 TYR A C 1
ATOM 1683 O O . TYR A 1 220 ? 7.156 4.242 6.515 1.00 95.25 220 TYR A O 1
ATOM 1691 N N . THR A 1 221 ? 8.405 4.237 4.662 1.00 93.00 221 THR A N 1
ATOM 1692 C CA . THR A 1 221 ? 9.015 2.910 4.915 1.00 93.00 221 THR A CA 1
ATOM 1693 C C . THR A 1 221 ? 10.539 2.964 4.957 1.00 93.00 221 THR A C 1
ATOM 1695 O O . THR A 1 221 ? 11.188 1.989 4.574 1.00 93.00 221 THR A O 1
ATOM 1698 N N . ALA A 1 222 ? 11.102 4.134 5.303 1.00 76.56 222 ALA A N 1
ATOM 1699 C CA . ALA A 1 222 ? 12.530 4.433 5.180 1.00 76.56 222 ALA A CA 1
ATOM 1700 C C . ALA A 1 222 ? 13.391 3.246 5.638 1.00 76.56 222 ALA A C 1
ATOM 1702 O O . ALA A 1 222 ? 13.078 2.630 6.665 1.00 76.56 222 ALA A O 1
ATOM 1703 N N . PRO A 1 223 ? 14.459 2.891 4.901 1.00 66.38 223 PRO A N 1
ATOM 1704 C CA . PRO A 1 223 ? 15.253 1.738 5.264 1.00 66.38 223 PRO A CA 1
ATOM 1705 C C . PRO A 1 223 ? 15.825 1.985 6.651 1.00 66.38 223 PRO A C 1
ATOM 1707 O O . PRO A 1 223 ? 16.437 3.023 6.910 1.00 66.38 223 PRO A O 1
ATOM 1710 N N . SER A 1 224 ? 15.702 0.996 7.530 1.00 55.72 224 SER A N 1
ATOM 1711 C CA . SER A 1 224 ? 16.705 0.838 8.572 1.00 55.72 224 SER A CA 1
ATOM 1712 C C . SER A 1 224 ? 18.020 0.606 7.826 1.00 55.72 224 SER A C 1
ATOM 1714 O O . SER A 1 224 ? 18.266 -0.498 7.344 1.00 55.72 224 SER A O 1
ATOM 1716 N N . MET A 1 225 ? 18.809 1.664 7.604 1.00 50.84 225 MET A N 1
ATOM 1717 C CA . MET A 1 225 ? 20.132 1.558 6.993 1.00 50.84 225 MET A CA 1
ATOM 1718 C C . MET A 1 225 ? 21.058 0.808 7.957 1.00 50.84 225 MET A C 1
ATOM 1720 O O . MET A 1 225 ? 21.910 1.386 8.624 1.00 50.84 225 MET A O 1
ATOM 1724 N N . GLY A 1 226 ? 20.907 -0.511 8.013 1.00 55.03 226 GLY A N 1
ATOM 1725 C CA . GLY A 1 226 ? 21.985 -1.419 8.360 1.00 55.03 226 GLY A CA 1
ATOM 1726 C C . GLY A 1 226 ? 22.931 -1.472 7.170 1.00 55.03 226 GLY A C 1
ATOM 1727 O O . GLY A 1 226 ? 22.864 -2.395 6.365 1.00 55.03 226 GLY A O 1
ATOM 1728 N N . SER A 1 227 ? 23.762 -0.440 7.013 1.00 48.47 227 SER A N 1
ATOM 1729 C CA . SER A 1 227 ? 24.865 -0.410 6.049 1.00 48.47 227 SER A CA 1
ATOM 1730 C C . SER A 1 227 ? 25.952 -1.392 6.500 1.00 48.47 227 SER A C 1
ATOM 1732 O O . SER A 1 227 ? 27.030 -0.996 6.935 1.00 48.47 227 SER A O 1
ATOM 1734 N N . SER A 1 228 ? 25.666 -2.688 6.431 1.00 54.88 228 SER A N 1
ATOM 1735 C CA . SER A 1 228 ? 26.655 -3.740 6.644 1.00 54.88 228 SER A CA 1
ATOM 1736 C C . SER A 1 228 ? 27.205 -4.175 5.293 1.00 54.88 228 SER A C 1
ATOM 1738 O O . SER A 1 228 ? 26.960 -5.285 4.831 1.00 54.88 228 SER A O 1
ATOM 1740 N N . THR A 1 229 ? 27.958 -3.291 4.638 1.00 57.62 229 THR A N 1
ATOM 1741 C CA . THR A 1 229 ? 28.952 -3.727 3.651 1.00 57.62 229 THR A CA 1
ATOM 1742 C C . THR A 1 229 ? 30.165 -4.235 4.424 1.00 57.62 229 THR A C 1
ATOM 1744 O O . THR A 1 229 ? 31.207 -3.579 4.464 1.00 57.62 229 THR A O 1
ATOM 1747 N N . ASP A 1 230 ? 30.008 -5.367 5.115 1.00 57.88 230 ASP A N 1
ATOM 1748 C CA . ASP A 1 230 ? 31.159 -6.080 5.662 1.00 57.88 230 ASP A CA 1
ATOM 1749 C C . ASP A 1 230 ? 32.057 -6.461 4.483 1.00 57.88 230 ASP A C 1
ATOM 1751 O O . ASP A 1 230 ? 31.593 -7.032 3.497 1.00 57.88 230 ASP A O 1
ATOM 1755 N N . GLY A 1 231 ? 33.318 -6.029 4.559 1.00 60.66 231 GLY A N 1
ATOM 1756 C CA . GLY A 1 231 ? 34.239 -5.893 3.433 1.00 60.66 231 GLY A CA 1
ATOM 1757 C C . GLY A 1 231 ? 34.313 -7.115 2.523 1.00 60.66 231 GLY A C 1
ATOM 1758 O O . GLY A 1 231 ? 35.064 -8.052 2.791 1.00 60.66 231 GLY A O 1
ATOM 1759 N N . VAL A 1 232 ? 33.581 -7.063 1.409 1.00 65.62 232 VAL A N 1
ATOM 1760 C CA . VAL A 1 232 ? 33.736 -8.006 0.301 1.00 65.62 232 VAL A CA 1
ATOM 1761 C C . VAL A 1 232 ? 35.153 -7.835 -0.238 1.00 65.62 232 VAL A C 1
ATOM 1763 O O . VAL A 1 232 ? 35.528 -6.751 -0.692 1.00 65.62 232 VAL A O 1
ATOM 1766 N N . SER A 1 233 ? 35.963 -8.889 -0.146 1.00 72.69 233 SER A N 1
ATOM 1767 C CA . SER A 1 233 ? 37.331 -8.866 -0.658 1.00 72.69 233 SER A CA 1
ATOM 1768 C C . SER A 1 233 ? 37.301 -8.763 -2.187 1.00 72.69 233 SER A C 1
ATOM 1770 O O . SER A 1 233 ? 36.445 -9.346 -2.857 1.00 72.69 233 SER A O 1
ATOM 1772 N N . VAL A 1 234 ? 38.242 -8.012 -2.763 1.00 71.31 234 VAL A N 1
ATOM 1773 C CA . VAL A 1 234 ? 38.349 -7.810 -4.221 1.00 71.31 234 VAL A CA 1
ATOM 1774 C C . VAL A 1 234 ? 38.511 -9.151 -4.957 1.00 71.31 234 VAL A C 1
ATOM 1776 O O . VAL A 1 234 ? 38.082 -9.297 -6.101 1.00 71.31 234 VAL A O 1
ATOM 1779 N N . GLU A 1 235 ? 39.069 -10.163 -4.292 1.00 72.81 235 GLU A N 1
ATOM 1780 C CA . GLU A 1 235 ? 39.262 -11.511 -4.825 1.00 72.81 235 GLU A CA 1
ATOM 1781 C C . GLU A 1 235 ? 37.957 -12.318 -4.979 1.00 72.81 235 GLU A C 1
ATOM 1783 O O . GLU A 1 235 ? 37.897 -13.214 -5.830 1.00 72.81 235 GLU A O 1
ATOM 1788 N N . ASP A 1 236 ? 36.902 -12.001 -4.218 1.00 67.12 236 ASP A N 1
ATOM 1789 C CA . ASP A 1 236 ? 35.607 -12.693 -4.294 1.00 67.12 236 ASP A CA 1
ATOM 1790 C C . ASP A 1 236 ? 34.788 -12.305 -5.540 1.00 67.12 236 ASP A C 1
ATOM 1792 O O . ASP A 1 236 ? 33.971 -13.104 -6.016 1.00 67.12 236 ASP A O 1
ATOM 1796 N N . PHE A 1 237 ? 35.054 -11.135 -6.137 1.00 64.38 237 PHE A N 1
ATOM 1797 C CA . PHE A 1 237 ? 34.349 -10.636 -7.327 1.00 64.38 237 PHE A CA 1
ATOM 1798 C C . PHE A 1 237 ? 34.553 -11.505 -8.580 1.00 64.38 237 PHE A C 1
ATOM 1800 O O . PHE A 1 237 ? 33.717 -11.495 -9.480 1.00 64.38 237 PHE A O 1
ATOM 1807 N N . ALA A 1 238 ? 35.645 -12.271 -8.660 1.00 61.91 238 ALA A N 1
ATOM 1808 C CA . ALA A 1 238 ? 36.056 -12.931 -9.900 1.00 61.91 238 ALA A CA 1
ATOM 1809 C C . ALA A 1 238 ? 35.598 -14.397 -10.054 1.00 61.91 238 ALA A C 1
ATOM 1811 O O . ALA A 1 238 ? 35.872 -14.997 -11.093 1.00 61.91 238 ALA A O 1
ATOM 1812 N N . ARG A 1 239 ? 34.969 -15.026 -9.044 1.00 62.88 239 ARG A N 1
ATOM 1813 C CA . ARG A 1 239 ? 34.888 -16.509 -8.995 1.00 62.88 239 ARG A CA 1
ATOM 1814 C C . ARG A 1 239 ? 33.503 -17.151 -8.908 1.00 62.88 239 ARG A C 1
ATOM 1816 O O . ARG A 1 239 ? 33.430 -18.373 -9.023 1.00 62.88 239 ARG A O 1
ATOM 1823 N N . LYS A 1 240 ? 32.408 -16.409 -8.721 1.00 67.44 240 LYS A N 1
ATOM 1824 C CA . LYS A 1 240 ? 31.080 -17.021 -8.507 1.00 67.44 240 LYS A CA 1
ATOM 1825 C C . LYS A 1 240 ? 30.083 -16.655 -9.603 1.00 67.44 240 LYS A C 1
ATOM 1827 O O . LYS A 1 240 ? 29.530 -15.563 -9.612 1.00 67.44 240 LYS A O 1
ATOM 1832 N N . ASN A 1 241 ? 29.786 -17.626 -10.467 1.00 71.31 241 ASN A N 1
ATOM 1833 C CA . ASN A 1 241 ? 28.576 -17.601 -11.284 1.00 71.31 241 ASN A CA 1
ATOM 1834 C C . ASN A 1 241 ? 27.384 -17.907 -10.367 1.00 71.31 241 ASN A C 1
ATOM 1836 O O . ASN A 1 241 ? 27.140 -19.065 -10.034 1.00 71.31 241 ASN A O 1
ATOM 1840 N N . ALA A 1 242 ? 26.675 -16.875 -9.920 1.00 72.00 242 ALA A N 1
ATOM 1841 C CA . ALA A 1 242 ? 25.378 -17.030 -9.274 1.00 72.00 242 ALA A CA 1
ATOM 1842 C C . ALA A 1 242 ? 24.274 -16.833 -10.315 1.00 72.00 242 ALA A C 1
ATOM 1844 O O . ALA A 1 242 ? 24.381 -15.964 -11.183 1.00 72.00 242 ALA A O 1
ATOM 1845 N N . HIS A 1 243 ? 23.198 -17.617 -10.217 1.00 77.56 243 HIS A N 1
ATOM 1846 C CA . HIS A 1 243 ? 21.967 -17.238 -10.890 1.00 77.56 243 HIS A CA 1
ATOM 1847 C C . HIS A 1 243 ? 21.491 -15.914 -10.282 1.00 77.56 243 HIS A C 1
ATOM 1849 O O . HIS A 1 243 ? 21.592 -15.675 -9.081 1.00 77.56 243 HIS A O 1
ATOM 1855 N N . LEU A 1 244 ? 21.066 -15.004 -11.139 1.00 73.25 244 LEU A N 1
ATOM 1856 C CA . LEU A 1 244 ? 21.024 -13.583 -10.826 1.00 73.25 244 LEU A CA 1
ATOM 1857 C C . LEU A 1 244 ? 19.928 -13.214 -9.828 1.00 73.25 244 LEU A C 1
ATOM 1859 O O . LEU A 1 244 ? 20.134 -12.360 -8.972 1.00 73.25 244 LEU A O 1
ATOM 1863 N N . VAL A 1 245 ? 18.805 -13.929 -9.891 1.00 73.50 245 VAL A N 1
ATOM 1864 C CA . VAL A 1 245 ? 17.725 -13.852 -8.897 1.00 73.50 245 VAL A CA 1
ATOM 1865 C C . VAL A 1 245 ? 18.211 -14.322 -7.520 1.00 73.50 245 VAL A C 1
ATOM 1867 O O . VAL A 1 245 ? 17.789 -13.781 -6.508 1.00 73.50 245 VAL A O 1
ATOM 1870 N N . ASP A 1 246 ? 19.178 -15.240 -7.485 1.00 80.38 246 ASP A N 1
ATOM 1871 C CA . ASP A 1 246 ? 19.750 -15.816 -6.263 1.00 80.38 246 ASP A CA 1
ATOM 1872 C C . ASP A 1 246 ? 21.019 -15.074 -5.793 1.00 80.38 246 ASP A C 1
ATOM 1874 O O . ASP A 1 246 ? 21.703 -15.499 -4.855 1.00 80.38 246 ASP A O 1
ATOM 1878 N N . SER A 1 247 ? 21.365 -13.958 -6.446 1.00 86.12 247 SER A N 1
ATOM 1879 C CA . SER A 1 247 ? 22.526 -13.149 -6.083 1.00 86.12 247 SER A CA 1
ATOM 1880 C C . SER A 1 247 ? 22.306 -12.463 -4.732 1.00 86.12 247 SER A C 1
ATOM 1882 O O . SER A 1 247 ? 21.391 -11.649 -4.563 1.00 86.12 247 SER A O 1
ATOM 1884 N N . LYS A 1 248 ? 23.185 -12.765 -3.768 1.00 84.56 248 LYS A N 1
ATOM 1885 C CA . LYS A 1 248 ? 23.189 -12.133 -2.439 1.00 84.56 248 LYS A CA 1
ATOM 1886 C C . LYS A 1 248 ? 23.436 -10.629 -2.521 1.00 84.56 248 LYS A C 1
ATOM 1888 O O . LYS A 1 248 ? 22.733 -9.879 -1.858 1.00 84.56 248 LYS A O 1
ATOM 1893 N N . GLU A 1 249 ? 24.367 -10.203 -3.374 1.00 85.25 249 GLU A N 1
ATOM 1894 C CA . GLU A 1 249 ? 24.686 -8.784 -3.577 1.00 85.25 249 GLU A CA 1
ATOM 1895 C C . GLU A 1 249 ? 23.484 -8.019 -4.131 1.00 85.25 249 GLU A C 1
ATOM 1897 O O . GLU A 1 249 ? 23.094 -6.982 -3.599 1.00 85.25 249 GLU A O 1
ATOM 1902 N N . ARG A 1 250 ? 22.815 -8.583 -5.146 1.00 87.25 250 ARG A N 1
ATOM 1903 C CA . ARG A 1 250 ? 21.576 -8.004 -5.681 1.00 87.25 250 ARG A CA 1
ATOM 1904 C C . ARG A 1 250 ? 20.499 -7.935 -4.601 1.00 87.25 250 ARG A C 1
ATOM 1906 O O . ARG A 1 250 ? 19.845 -6.910 -4.457 1.00 87.25 250 ARG A O 1
ATOM 1913 N N . SER A 1 251 ? 20.319 -9.010 -3.837 1.00 87.12 251 SER A N 1
ATOM 1914 C CA . SER A 1 251 ? 19.333 -9.050 -2.752 1.00 87.12 251 SER A CA 1
ATOM 1915 C C . SER A 1 251 ? 19.616 -7.989 -1.684 1.00 87.12 251 SER A C 1
ATOM 1917 O O . SER A 1 251 ? 18.678 -7.357 -1.204 1.00 87.12 251 SER A O 1
ATOM 1919 N N . ALA A 1 252 ? 20.891 -7.746 -1.363 1.00 87.00 252 ALA A N 1
ATOM 1920 C CA . ALA A 1 252 ? 21.312 -6.688 -0.450 1.00 87.00 252 ALA A CA 1
ATOM 1921 C C . ALA A 1 252 ? 20.995 -5.292 -1.010 1.00 87.00 252 ALA A C 1
ATOM 1923 O O . ALA A 1 252 ? 20.457 -4.457 -0.287 1.00 87.00 252 ALA A O 1
ATOM 1924 N N . TRP A 1 253 ? 21.241 -5.054 -2.304 1.00 86.69 253 TRP A N 1
ATOM 1925 C CA . TRP A 1 253 ? 20.889 -3.788 -2.964 1.00 86.69 253 TRP A CA 1
ATOM 1926 C C . TRP A 1 253 ? 19.387 -3.531 -2.977 1.00 86.69 253 TRP A C 1
ATOM 1928 O O . TRP A 1 253 ? 18.957 -2.392 -2.825 1.00 86.69 253 TRP A O 1
ATOM 1938 N N . LEU A 1 254 ? 18.587 -4.584 -3.156 1.00 90.81 254 LEU A N 1
ATOM 1939 C CA . LEU A 1 254 ? 17.131 -4.483 -3.193 1.00 90.81 254 LEU A CA 1
ATOM 1940 C C . LEU A 1 254 ? 16.496 -4.239 -1.813 1.00 90.81 254 LEU A C 1
ATOM 1942 O O . LEU A 1 254 ? 15.294 -3.978 -1.732 1.00 90.81 254 LEU A O 1
ATOM 1946 N N . GLY A 1 255 ? 17.272 -4.342 -0.732 1.00 91.50 255 GLY A N 1
ATOM 1947 C CA . GLY A 1 255 ? 16.790 -4.180 0.635 1.00 91.50 255 GLY A CA 1
ATOM 1948 C C . GLY A 1 255 ? 15.777 -5.253 1.043 1.00 91.50 255 GLY A C 1
ATOM 1949 O O . GLY A 1 255 ? 15.728 -6.344 0.477 1.00 91.50 255 GLY A O 1
ATOM 1950 N N . ASN A 1 256 ? 14.941 -4.947 2.038 1.00 92.88 256 ASN A N 1
ATOM 1951 C CA . ASN A 1 256 ? 13.943 -5.883 2.579 1.00 92.88 256 ASN A CA 1
ATOM 1952 C C . ASN A 1 256 ? 12.496 -5.398 2.445 1.00 92.88 256 ASN A C 1
ATOM 1954 O O . ASN A 1 256 ? 11.589 -6.155 2.768 1.00 92.88 256 ASN A O 1
ATOM 1958 N N . GLU A 1 257 ? 12.273 -4.172 1.969 1.00 96.12 257 GLU A N 1
ATOM 1959 C CA . GLU A 1 257 ? 10.950 -3.549 1.917 1.00 96.12 257 GLU A CA 1
ATOM 1960 C C . GLU A 1 257 ? 10.164 -4.042 0.678 1.00 96.12 257 GLU A C 1
ATOM 1962 O O . GLU A 1 257 ? 10.530 -3.720 -0.459 1.00 96.12 257 GLU A O 1
ATOM 1967 N N . PRO A 1 258 ? 9.103 -4.853 0.852 1.00 97.06 258 PRO A N 1
ATOM 1968 C CA . PRO A 1 258 ? 8.436 -5.508 -0.271 1.00 97.06 258 PRO A CA 1
ATOM 1969 C C . PRO A 1 258 ? 7.730 -4.577 -1.262 1.00 97.06 258 PRO A C 1
ATOM 1971 O O . PRO A 1 258 ? 7.715 -4.854 -2.464 1.00 97.06 258 PRO A O 1
ATOM 1974 N N . MET A 1 259 ? 7.132 -3.488 -0.779 1.00 97.94 259 MET A N 1
ATOM 1975 C CA . MET A 1 259 ? 6.376 -2.551 -1.608 1.00 97.94 259 MET A CA 1
ATOM 1976 C C . MET A 1 259 ? 7.314 -1.719 -2.494 1.00 97.94 259 MET A C 1
ATOM 1978 O O . MET A 1 259 ? 7.056 -1.569 -3.690 1.00 97.94 259 MET A O 1
ATOM 1982 N N . ARG A 1 260 ? 8.451 -1.263 -1.952 1.00 97.19 260 ARG A N 1
ATOM 1983 C CA . ARG A 1 260 ? 9.533 -0.599 -2.693 1.00 97.19 260 ARG A CA 1
ATOM 1984 C C . ARG A 1 260 ? 10.065 -1.494 -3.796 1.00 97.19 260 ARG A C 1
ATOM 1986 O O . ARG A 1 260 ? 10.143 -1.054 -4.941 1.00 97.19 260 ARG A O 1
ATOM 1993 N N . LYS A 1 261 ? 10.372 -2.760 -3.476 1.00 96.25 261 LYS A N 1
ATOM 1994 C CA . LYS A 1 261 ? 10.816 -3.752 -4.468 1.00 96.25 261 LYS A CA 1
ATOM 1995 C C . LYS A 1 261 ? 9.800 -3.914 -5.590 1.00 96.25 261 LYS A C 1
ATOM 1997 O O . LYS A 1 261 ? 10.176 -3.920 -6.755 1.00 96.25 261 LYS A O 1
ATOM 2002 N N . MET A 1 262 ? 8.517 -4.017 -5.254 1.00 97.25 262 MET A N 1
ATOM 2003 C CA . MET A 1 262 ? 7.450 -4.204 -6.236 1.00 97.25 262 MET A CA 1
ATOM 2004 C C . MET A 1 262 ? 7.303 -3.001 -7.176 1.00 97.25 262 MET A C 1
ATOM 2006 O O . MET A 1 262 ? 7.192 -3.178 -8.391 1.00 97.25 262 MET A O 1
ATOM 2010 N N . ILE A 1 263 ? 7.354 -1.782 -6.632 1.00 97.19 263 ILE A N 1
ATOM 2011 C CA . ILE A 1 263 ? 7.328 -0.544 -7.419 1.00 97.19 263 ILE A CA 1
ATOM 2012 C C . ILE A 1 263 ? 8.578 -0.442 -8.301 1.00 97.19 263 ILE A C 1
ATOM 2014 O O . ILE A 1 263 ? 8.460 -0.169 -9.495 1.00 97.19 263 ILE A O 1
ATOM 2018 N N . ALA A 1 264 ? 9.763 -0.708 -7.751 1.00 96.19 264 ALA A N 1
ATOM 2019 C CA . ALA A 1 264 ? 11.017 -0.667 -8.496 1.00 96.19 264 ALA A CA 1
ATOM 2020 C C . ALA A 1 264 ? 11.057 -1.710 -9.624 1.00 96.19 264 ALA A C 1
ATOM 2022 O O . ALA A 1 264 ? 11.440 -1.375 -10.741 1.00 96.19 264 ALA A O 1
ATOM 2023 N N . ALA A 1 265 ? 10.599 -2.939 -9.373 1.00 95.50 265 ALA A N 1
ATOM 2024 C CA . ALA A 1 265 ? 10.481 -3.989 -10.382 1.00 95.50 265 ALA A CA 1
ATOM 2025 C C . ALA A 1 265 ? 9.549 -3.579 -11.527 1.00 95.50 265 ALA A C 1
ATOM 2027 O O . ALA A 1 265 ? 9.898 -3.722 -12.700 1.00 95.50 265 ALA A O 1
ATOM 2028 N N . TYR A 1 266 ? 8.381 -3.021 -11.189 1.00 95.31 266 TYR A N 1
ATOM 2029 C CA . TYR A 1 266 ? 7.457 -2.481 -12.181 1.00 95.31 266 TYR A CA 1
ATOM 2030 C C . TYR A 1 266 ? 8.118 -1.374 -13.012 1.00 95.31 266 TYR A C 1
ATOM 2032 O O . TYR A 1 266 ? 8.059 -1.403 -14.238 1.00 95.31 266 TYR A O 1
ATOM 2040 N N . LEU A 1 267 ? 8.780 -0.405 -12.375 1.00 94.25 267 LEU A N 1
ATOM 2041 C CA . LEU A 1 267 ? 9.431 0.693 -13.091 1.00 94.25 267 LEU A CA 1
ATOM 2042 C C . LEU A 1 267 ? 10.596 0.211 -13.958 1.00 94.25 267 LEU A C 1
ATOM 2044 O O . LEU A 1 267 ? 10.694 0.652 -15.099 1.00 94.25 267 LEU A O 1
ATOM 2048 N N . ALA A 1 268 ? 11.406 -0.736 -13.482 1.00 93.31 268 ALA A N 1
ATOM 2049 C CA . ALA A 1 268 ? 12.477 -1.355 -14.258 1.00 93.31 268 ALA A CA 1
ATOM 2050 C C . ALA A 1 268 ? 11.946 -2.008 -15.545 1.00 93.31 268 ALA A C 1
ATOM 2052 O O . ALA A 1 268 ? 12.474 -1.735 -16.624 1.00 93.31 268 ALA A O 1
ATOM 2053 N N . GLU A 1 269 ? 10.851 -2.776 -15.465 1.00 91.94 269 GLU A N 1
ATOM 2054 C CA . GLU A 1 269 ? 10.186 -3.350 -16.646 1.00 91.94 269 GLU A CA 1
ATOM 2055 C C . GLU A 1 269 ? 9.738 -2.257 -17.632 1.00 91.94 269 GLU A C 1
ATOM 2057 O O . GLU A 1 269 ? 9.900 -2.394 -18.844 1.00 91.94 269 GLU A O 1
ATOM 2062 N N . ARG A 1 270 ? 9.176 -1.148 -17.132 1.00 88.50 270 ARG A N 1
ATOM 2063 C CA . ARG A 1 270 ? 8.649 -0.056 -17.975 1.00 88.50 270 ARG A CA 1
ATOM 2064 C C . ARG A 1 270 ? 9.721 0.871 -18.532 1.00 88.50 270 ARG A C 1
ATOM 2066 O O . ARG A 1 270 ? 9.460 1.594 -19.499 1.00 88.50 270 ARG A O 1
ATOM 2073 N N . TRP A 1 271 ? 10.872 0.948 -17.881 1.00 88.94 271 TRP A N 1
ATOM 2074 C CA . TRP A 1 271 ? 11.953 1.851 -18.262 1.00 88.94 271 TRP A CA 1
ATOM 2075 C C . TRP A 1 271 ? 12.978 1.180 -19.158 1.00 88.94 271 TRP A C 1
ATOM 2077 O O . TRP A 1 271 ? 13.745 1.899 -19.800 1.00 88.94 271 TRP A O 1
ATOM 2087 N N . TRP A 1 272 ? 12.934 -0.151 -19.258 1.00 82.50 272 TRP A N 1
ATOM 2088 C CA . TRP A 1 272 ? 13.761 -0.908 -20.179 1.00 82.50 272 TRP A CA 1
ATOM 2089 C C . TRP A 1 272 ? 13.611 -0.378 -21.611 1.00 82.50 272 TRP A C 1
ATOM 2091 O O . TRP A 1 272 ? 12.524 -0.379 -22.195 1.00 82.50 272 TRP A O 1
ATOM 2101 N N . LEU A 1 273 ? 14.717 0.113 -22.166 1.00 72.50 273 LEU A N 1
ATOM 2102 C CA . LEU A 1 273 ? 14.788 0.550 -23.554 1.00 72.50 273 LEU A CA 1
ATOM 2103 C C . LEU A 1 273 ? 14.834 -0.706 -24.425 1.00 72.50 273 LEU A C 1
ATOM 2105 O O . LEU A 1 273 ? 15.701 -1.556 -24.231 1.00 72.50 273 LEU A O 1
ATOM 2109 N N . GLN A 1 274 ? 13.899 -0.854 -25.366 1.00 68.56 274 GLN A N 1
ATOM 2110 C CA . GLN A 1 274 ? 14.012 -1.943 -26.334 1.00 68.56 274 GLN A CA 1
ATOM 2111 C C . GLN A 1 274 ? 15.245 -1.719 -27.212 1.00 68.56 274 GLN A C 1
ATOM 2113 O O . GLN A 1 274 ? 15.542 -0.595 -27.620 1.00 68.56 274 GLN A O 1
ATOM 2118 N N . GLU A 1 275 ? 15.964 -2.809 -27.476 1.00 64.25 275 GLU A N 1
ATOM 2119 C CA . GLU A 1 275 ? 17.248 -2.825 -28.190 1.00 64.25 275 GLU A CA 1
ATOM 2120 C C . GLU A 1 275 ? 17.156 -2.283 -29.622 1.00 64.25 275 GLU A C 1
ATOM 2122 O O . GLU A 1 275 ? 18.168 -1.926 -30.218 1.00 64.25 275 GLU A O 1
ATOM 2127 N N . ASP A 1 276 ? 15.951 -2.189 -30.186 1.00 68.44 276 ASP A N 1
ATOM 2128 C CA . ASP A 1 276 ? 15.744 -1.774 -31.568 1.00 68.44 276 ASP A CA 1
ATOM 2129 C C . ASP A 1 276 ? 15.803 -0.254 -31.785 1.00 68.44 276 ASP A C 1
ATOM 2131 O O . ASP A 1 276 ? 15.751 0.189 -32.934 1.00 68.44 276 ASP A O 1
ATOM 2135 N N . GLY A 1 277 ? 15.924 0.549 -30.718 1.00 63.41 277 GLY A N 1
ATOM 2136 C CA . GLY A 1 277 ? 16.109 2.004 -30.797 1.00 63.41 277 GLY A CA 1
ATOM 2137 C C . GLY A 1 277 ? 14.959 2.759 -31.479 1.00 63.41 277 GLY A C 1
ATOM 2138 O O . GLY A 1 277 ? 15.085 3.948 -31.759 1.00 63.41 277 GLY A O 1
ATOM 2139 N N . LYS A 1 278 ? 13.833 2.087 -31.757 1.00 73.00 278 LYS A N 1
ATOM 2140 C CA . LYS A 1 278 ? 12.691 2.632 -32.513 1.00 73.00 278 LYS A CA 1
ATOM 2141 C C . LYS A 1 278 ? 11.567 3.159 -31.624 1.00 73.00 278 LYS A C 1
ATOM 2143 O O . LYS A 1 278 ? 10.514 3.553 -32.128 1.00 73.00 278 LYS A O 1
ATOM 2148 N N . ILE A 1 279 ? 11.761 3.181 -30.307 1.00 75.19 279 ILE A N 1
ATOM 2149 C CA . ILE A 1 279 ? 10.756 3.707 -29.385 1.00 75.19 279 ILE A CA 1
ATOM 2150 C C . ILE A 1 279 ? 10.818 5.235 -29.384 1.00 75.19 279 ILE A C 1
ATOM 2152 O O . ILE A 1 279 ? 11.729 5.837 -28.821 1.00 75.19 279 ILE A O 1
ATOM 2156 N N . ASN A 1 280 ? 9.783 5.865 -29.939 1.00 77.75 280 ASN A N 1
ATOM 2157 C CA . ASN A 1 280 ? 9.509 7.281 -29.713 1.00 77.75 280 ASN A CA 1
ATOM 2158 C C . ASN A 1 280 ? 9.082 7.483 -28.251 1.00 77.75 280 ASN A C 1
ATOM 2160 O O . ASN A 1 280 ? 7.913 7.308 -27.900 1.00 77.75 280 ASN A O 1
ATOM 2164 N N . LEU A 1 281 ? 10.036 7.823 -27.385 1.00 82.06 281 LEU A N 1
ATOM 2165 C CA . LEU A 1 281 ? 9.758 8.240 -26.014 1.00 82.06 281 LEU A CA 1
ATOM 2166 C C . LEU A 1 281 ? 9.273 9.690 -26.009 1.00 82.06 281 LEU A C 1
ATOM 2168 O O . LEU A 1 281 ? 9.872 10.565 -26.625 1.00 82.06 281 LEU A O 1
ATOM 2172 N N . MET A 1 282 ? 8.184 9.954 -25.289 1.00 83.06 282 MET A N 1
ATOM 2173 C CA . MET A 1 282 ? 7.747 11.326 -25.043 1.00 83.06 282 MET A CA 1
ATOM 2174 C C . MET A 1 282 ? 8.718 12.003 -24.069 1.00 83.06 282 MET A C 1
ATOM 2176 O O . MET A 1 282 ? 8.995 11.446 -23.007 1.00 83.06 282 MET A O 1
ATOM 2180 N N . GLU A 1 283 ? 9.155 13.228 -24.369 1.00 86.38 283 GLU A N 1
ATOM 2181 C CA . GLU A 1 283 ? 10.065 14.004 -23.504 1.00 86.38 283 GLU A CA 1
ATOM 2182 C C . GLU A 1 283 ? 9.526 14.146 -22.071 1.00 86.38 283 GLU A C 1
ATOM 2184 O O . GLU A 1 283 ? 10.248 13.968 -21.095 1.00 86.38 283 GLU A O 1
ATOM 2189 N N . GLY A 1 284 ? 8.211 14.349 -21.924 1.00 85.19 284 GLY A N 1
ATOM 2190 C CA . GLY A 1 284 ? 7.559 14.399 -20.612 1.00 85.19 284 GLY A CA 1
ATOM 2191 C C . GLY A 1 284 ? 7.718 13.110 -19.795 1.00 85.19 284 GLY A C 1
ATOM 2192 O O . GLY A 1 284 ? 7.806 13.171 -18.572 1.00 85.19 284 GLY A O 1
ATOM 2193 N N . SER A 1 285 ? 7.812 11.947 -20.447 1.00 85.25 285 SER A N 1
ATOM 2194 C CA . SER A 1 285 ? 8.113 10.686 -19.764 1.00 85.25 285 SER A CA 1
ATOM 2195 C C . SER A 1 285 ? 9.567 10.624 -19.308 1.00 85.25 285 SER A C 1
ATOM 2197 O O . SER A 1 285 ? 9.821 10.114 -18.224 1.00 85.25 285 SER A O 1
ATOM 2199 N N . VAL A 1 286 ? 10.515 11.145 -20.091 1.00 88.88 286 VAL A N 1
ATOM 2200 C CA . VAL A 1 286 ? 11.930 11.224 -19.690 1.00 88.88 286 VAL A CA 1
ATOM 2201 C C . VAL A 1 286 ? 12.084 12.149 -18.482 1.00 88.88 286 VAL A C 1
ATOM 2203 O O . VAL A 1 286 ? 12.685 11.756 -17.483 1.00 88.88 286 VAL A O 1
ATOM 2206 N N . LEU A 1 287 ? 11.454 13.326 -18.524 1.00 89.25 287 LEU A N 1
ATOM 2207 C CA . LEU A 1 287 ? 11.439 14.276 -17.410 1.00 89.25 287 LEU A CA 1
ATOM 2208 C C . LEU A 1 287 ? 10.783 13.691 -16.154 1.00 89.25 287 LEU A C 1
ATOM 2210 O O . LEU A 1 287 ? 11.332 13.842 -15.069 1.00 89.25 287 LEU A O 1
ATOM 2214 N N . GLY A 1 288 ? 9.658 12.981 -16.291 1.00 88.94 288 GLY A N 1
ATOM 2215 C CA . GLY A 1 288 ? 8.995 12.318 -15.163 1.00 88.94 288 GLY A CA 1
ATOM 2216 C C . GLY A 1 288 ? 9.865 11.241 -14.506 1.00 88.94 288 GLY A C 1
ATOM 2217 O O . GLY A 1 288 ? 9.936 11.169 -13.282 1.00 88.94 288 GLY A O 1
ATOM 2218 N N . ARG A 1 289 ? 10.588 10.439 -15.302 1.00 92.88 289 ARG A N 1
ATOM 2219 C CA . ARG A 1 289 ? 11.561 9.457 -14.784 1.00 92.88 289 ARG A CA 1
ATOM 2220 C C . ARG A 1 289 ? 12.697 10.139 -14.034 1.00 92.88 289 ARG A C 1
ATOM 2222 O O . ARG A 1 289 ? 13.016 9.729 -12.923 1.00 92.88 289 ARG A O 1
ATOM 2229 N N . LYS A 1 290 ? 13.281 11.179 -14.640 1.00 93.81 290 LYS A N 1
ATOM 2230 C CA . LYS A 1 290 ? 14.356 11.962 -14.029 1.00 93.81 290 LYS A CA 1
ATOM 2231 C C . LYS A 1 290 ? 13.901 12.550 -12.694 1.00 93.81 290 LYS A C 1
ATOM 2233 O O . LYS A 1 290 ? 14.580 12.365 -11.698 1.00 93.81 290 LYS A O 1
ATOM 2238 N N . TRP A 1 291 ? 12.727 13.180 -12.668 1.00 94.19 291 TRP A N 1
ATOM 2239 C CA . TRP A 1 291 ? 12.151 13.754 -11.455 1.00 94.19 291 TRP A CA 1
ATOM 2240 C C . TRP A 1 291 ? 12.010 12.723 -10.330 1.00 94.19 291 TRP A C 1
ATOM 2242 O O . TRP A 1 291 ? 12.467 12.977 -9.222 1.00 94.19 291 TRP A O 1
ATOM 2252 N N . LEU A 1 292 ? 11.453 11.539 -10.614 1.00 94.38 292 LEU A N 1
ATOM 2253 C CA . LEU A 1 292 ? 11.321 10.478 -9.608 1.00 94.38 292 LEU A CA 1
ATOM 2254 C C . LEU A 1 292 ? 12.672 10.017 -9.050 1.00 94.38 292 LEU A C 1
ATOM 2256 O O . LEU A 1 292 ? 12.782 9.790 -7.852 1.00 94.38 292 LEU A O 1
ATOM 2260 N N . ILE A 1 293 ? 13.686 9.870 -9.906 1.00 94.81 293 ILE A N 1
ATOM 2261 C CA . ILE A 1 293 ? 15.038 9.482 -9.481 1.00 94.81 293 ILE A CA 1
ATOM 2262 C C . ILE A 1 293 ? 15.678 10.582 -8.629 1.00 94.81 293 ILE A C 1
ATOM 2264 O O . ILE A 1 293 ? 16.259 10.280 -7.590 1.00 94.81 293 ILE A O 1
ATOM 2268 N N . ASP A 1 294 ? 15.556 11.840 -9.058 1.00 94.88 294 ASP A N 1
ATOM 2269 C CA . ASP A 1 294 ? 16.128 12.992 -8.359 1.00 94.88 294 ASP A CA 1
ATOM 2270 C C . ASP A 1 294 ? 15.499 13.152 -6.959 1.00 94.88 294 ASP A C 1
ATOM 2272 O O . ASP A 1 294 ? 16.209 13.450 -6.001 1.00 94.88 294 ASP A O 1
ATOM 2276 N N . GLN A 1 295 ? 14.184 12.920 -6.824 1.00 95.25 295 GLN A N 1
ATOM 2277 C CA . GLN A 1 295 ? 13.479 12.974 -5.535 1.00 95.25 295 GLN A CA 1
ATOM 2278 C C . GLN A 1 295 ? 13.742 11.747 -4.651 1.00 95.25 295 GLN A C 1
ATOM 2280 O O . GLN A 1 295 ? 13.839 11.878 -3.433 1.00 95.25 295 GLN A O 1
ATOM 2285 N N . TYR A 1 296 ? 13.891 10.558 -5.245 1.00 95.25 296 TYR A N 1
ATOM 2286 C CA . TYR A 1 296 ? 14.053 9.297 -4.518 1.00 95.25 296 TYR A CA 1
ATOM 2287 C C . TYR A 1 296 ? 15.285 8.521 -5.020 1.00 95.25 296 TYR A C 1
ATOM 2289 O O . TYR A 1 296 ? 15.137 7.526 -5.731 1.00 95.25 296 TYR A O 1
ATOM 2297 N N . PRO A 1 297 ? 16.519 8.904 -4.638 1.00 93.75 297 PRO A N 1
ATOM 2298 C CA . PRO A 1 297 ? 17.737 8.275 -5.164 1.00 93.75 297 PRO A CA 1
ATOM 2299 C C . PRO A 1 297 ? 17.825 6.766 -4.900 1.00 93.75 297 PRO A C 1
ATOM 2301 O O . PRO A 1 297 ? 18.318 6.009 -5.734 1.00 93.75 297 PRO A O 1
ATOM 2304 N N . GLU A 1 298 ? 17.294 6.302 -3.767 1.00 93.44 298 GLU A N 1
ATOM 2305 C CA . GLU A 1 298 ? 17.216 4.873 -3.448 1.00 93.44 298 GLU A CA 1
ATOM 2306 C C . GLU A 1 298 ? 16.397 4.093 -4.486 1.00 93.44 298 GLU A C 1
ATOM 2308 O O . GLU A 1 298 ? 16.762 2.975 -4.850 1.00 93.44 298 GLU A O 1
ATOM 2313 N N . LEU A 1 299 ? 15.332 4.693 -5.030 1.00 94.81 299 LEU A N 1
ATOM 2314 C CA . LEU A 1 299 ? 14.537 4.071 -6.085 1.00 94.81 299 LEU A CA 1
ATOM 2315 C C . LEU A 1 299 ? 15.401 3.763 -7.315 1.00 94.81 299 LEU A C 1
ATOM 2317 O O . LEU A 1 299 ? 15.224 2.709 -7.923 1.00 94.81 299 LEU A O 1
ATOM 2321 N N . ALA A 1 300 ? 16.357 4.630 -7.662 1.00 94.00 300 ALA A N 1
ATOM 2322 C CA . ALA A 1 300 ? 17.270 4.382 -8.775 1.00 94.00 300 ALA A CA 1
ATOM 2323 C C . ALA A 1 300 ? 18.157 3.156 -8.526 1.00 94.00 300 ALA A C 1
ATOM 2325 O O . ALA A 1 300 ? 18.315 2.330 -9.426 1.00 94.00 300 ALA A O 1
ATOM 2326 N N . THR A 1 301 ? 18.666 2.990 -7.302 1.00 93.31 301 THR A N 1
ATOM 2327 C CA . THR A 1 301 ? 19.430 1.800 -6.895 1.00 93.31 301 THR A CA 1
ATOM 2328 C C . THR A 1 301 ? 18.590 0.531 -7.025 1.00 93.31 301 THR A C 1
ATOM 2330 O O . THR A 1 301 ? 19.042 -0.454 -7.612 1.00 93.31 301 THR A O 1
ATOM 2333 N N . LEU A 1 302 ? 17.342 0.558 -6.545 1.00 94.50 302 LEU A N 1
ATOM 2334 C CA . LEU A 1 302 ? 16.434 -0.588 -6.635 1.00 94.50 302 LEU A CA 1
ATOM 2335 C C . LEU A 1 302 ? 16.100 -0.937 -8.091 1.00 94.50 302 LEU A C 1
ATOM 2337 O O . LEU A 1 302 ? 16.166 -2.102 -8.485 1.00 94.50 302 LEU A O 1
ATOM 2341 N N . ILE A 1 303 ? 15.778 0.071 -8.907 1.00 94.25 303 ILE A N 1
ATOM 2342 C CA . ILE A 1 303 ? 15.491 -0.100 -10.336 1.00 94.25 303 ILE A CA 1
ATOM 2343 C C . ILE A 1 303 ? 16.701 -0.698 -11.049 1.00 94.25 303 ILE A C 1
ATOM 2345 O O . ILE A 1 303 ? 16.539 -1.657 -11.803 1.00 94.25 303 ILE A O 1
ATOM 2349 N N . LEU A 1 304 ? 17.909 -0.195 -10.777 1.00 92.06 304 LEU A N 1
ATOM 2350 C CA . LEU A 1 304 ? 19.137 -0.744 -11.341 1.00 92.06 304 LEU A CA 1
ATOM 2351 C C . LEU A 1 304 ? 19.337 -2.207 -10.925 1.00 92.06 304 LEU A C 1
ATOM 2353 O O . LEU A 1 304 ? 19.649 -3.032 -11.778 1.00 92.06 304 LEU A O 1
ATOM 2357 N N . GLY A 1 305 ? 19.087 -2.559 -9.661 1.00 92.25 305 GLY A N 1
ATOM 2358 C CA . GLY A 1 305 ? 19.145 -3.946 -9.186 1.00 92.25 305 GLY A CA 1
ATOM 2359 C C . GLY A 1 305 ? 18.211 -4.888 -9.960 1.00 92.25 305 GLY A C 1
ATOM 2360 O O . GLY A 1 305 ? 18.590 -6.014 -10.298 1.00 92.25 305 GLY A O 1
ATOM 2361 N N . PHE A 1 306 ? 17.011 -4.425 -10.319 1.00 92.75 306 PHE A N 1
ATOM 2362 C CA . PHE A 1 306 ? 16.108 -5.182 -11.189 1.00 92.75 306 PHE A CA 1
ATOM 2363 C C . PHE A 1 306 ? 16.563 -5.198 -12.652 1.00 92.75 306 PHE A C 1
ATOM 2365 O O . PHE A 1 306 ? 16.556 -6.264 -13.259 1.00 92.75 306 PHE A O 1
ATOM 2372 N N . MET A 1 307 ? 17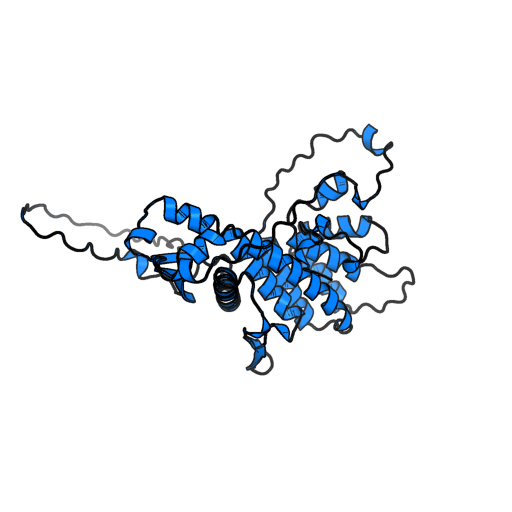.028 -4.078 -13.209 1.00 90.75 307 MET A N 1
ATOM 2373 C CA . MET A 1 307 ? 17.533 -4.000 -14.590 1.00 90.75 307 MET A CA 1
ATOM 2374 C C . MET A 1 307 ? 18.771 -4.870 -14.819 1.00 90.75 307 MET A C 1
ATOM 2376 O O . MET A 1 307 ? 18.913 -5.489 -15.873 1.00 90.75 307 MET A O 1
ATOM 2380 N N . LEU A 1 308 ? 19.645 -4.974 -13.818 1.00 87.75 308 LEU A N 1
ATOM 2381 C CA . LEU A 1 308 ? 20.802 -5.855 -13.875 1.00 87.75 308 LEU A CA 1
ATOM 2382 C C . LEU A 1 308 ? 20.400 -7.314 -14.026 1.00 87.75 308 LEU A C 1
ATOM 2384 O O . LEU A 1 308 ? 21.229 -8.065 -14.513 1.00 87.75 308 LEU A O 1
ATOM 2388 N N . SER A 1 309 ? 19.151 -7.685 -13.701 1.00 81.38 309 SER A N 1
ATOM 2389 C CA . SER A 1 309 ? 18.634 -9.059 -13.741 1.00 81.38 309 SER A CA 1
ATOM 2390 C C . SER A 1 309 ? 18.507 -9.667 -15.149 1.00 81.38 309 SER A C 1
ATOM 2392 O O . SER A 1 309 ? 18.073 -10.809 -15.295 1.00 81.38 309 SER A O 1
ATOM 2394 N N . GLY A 1 310 ? 18.907 -8.927 -16.184 1.00 72.69 310 GLY A N 1
ATOM 2395 C CA . GLY A 1 310 ? 18.790 -9.310 -17.585 1.00 72.69 310 GLY A CA 1
ATOM 2396 C C . GLY A 1 310 ? 17.584 -8.656 -18.257 1.00 72.69 310 GLY A C 1
ATOM 2397 O O . GLY A 1 310 ? 16.578 -8.338 -17.625 1.00 72.69 310 GLY A O 1
ATOM 2398 N N . SER A 1 311 ? 17.686 -8.471 -19.572 1.00 59.81 311 SER A N 1
ATOM 2399 C CA . SER A 1 311 ? 16.862 -7.574 -20.397 1.00 59.81 311 SER A CA 1
ATOM 2400 C C . SER A 1 311 ? 15.383 -7.952 -20.582 1.00 59.81 311 SER A C 1
ATOM 2402 O O . SER A 1 311 ? 14.701 -7.379 -21.430 1.00 59.81 311 SER A O 1
ATOM 2404 N N . THR A 1 312 ? 14.857 -8.924 -19.830 1.00 71.38 312 THR A N 1
ATOM 2405 C CA . THR A 1 312 ? 13.548 -9.533 -20.131 1.00 71.38 312 THR A CA 1
ATOM 2406 C C . THR A 1 312 ? 12.662 -9.857 -18.932 1.00 71.38 312 THR A C 1
ATOM 2408 O O . THR A 1 312 ? 11.537 -10.314 -19.146 1.00 71.38 312 THR A O 1
ATOM 2411 N N . ILE A 1 313 ? 13.095 -9.624 -17.687 1.00 80.88 313 ILE A N 1
ATOM 2412 C CA . ILE A 1 313 ? 12.272 -10.020 -16.538 1.00 80.88 313 ILE A CA 1
ATOM 2413 C C . ILE A 1 313 ? 11.090 -9.059 -16.374 1.00 80.88 313 ILE A C 1
ATOM 2415 O O . ILE A 1 313 ? 11.256 -7.888 -16.042 1.00 80.88 313 ILE A O 1
ATOM 2419 N N . LYS A 1 314 ? 9.880 -9.583 -16.578 1.00 91.56 314 LYS A N 1
ATOM 2420 C CA . LYS A 1 314 ? 8.623 -8.868 -16.334 1.00 91.56 314 LYS A CA 1
ATOM 2421 C C . LYS A 1 314 ? 8.148 -9.116 -14.911 1.00 91.56 314 LYS A C 1
ATOM 2423 O O . LYS A 1 314 ? 8.324 -10.213 -14.384 1.00 91.56 314 LYS A O 1
ATOM 2428 N N . LEU A 1 315 ? 7.441 -8.157 -14.319 1.00 93.38 315 LEU A N 1
ATOM 2429 C CA . LEU A 1 315 ? 6.868 -8.263 -12.974 1.00 93.38 315 LEU A CA 1
ATOM 2430 C C . LEU A 1 315 ? 5.994 -9.518 -12.800 1.00 93.38 315 LEU A C 1
ATOM 2432 O O . LEU A 1 315 ? 5.975 -10.138 -11.735 1.00 93.38 315 LEU A O 1
ATOM 2436 N N . LYS A 1 316 ? 5.269 -9.914 -13.855 1.00 94.00 316 LYS A N 1
ATOM 2437 C CA . LYS A 1 316 ? 4.438 -11.131 -13.852 1.00 94.00 316 LYS A CA 1
ATOM 2438 C C . LYS A 1 316 ? 5.247 -12.427 -13.751 1.00 94.00 316 LYS A C 1
ATOM 2440 O O . LYS A 1 316 ? 4.718 -13.404 -13.231 1.00 94.00 316 LYS A O 1
ATOM 2445 N N . ASP A 1 317 ? 6.484 -12.410 -14.240 1.00 92.81 317 ASP A N 1
ATOM 2446 C CA . ASP A 1 317 ? 7.368 -13.570 -14.332 1.00 92.81 317 ASP A CA 1
ATOM 2447 C C . ASP A 1 317 ? 8.303 -13.651 -13.105 1.00 92.81 317 ASP A C 1
ATOM 2449 O O . ASP A 1 317 ? 8.925 -14.682 -12.864 1.00 92.81 317 ASP A O 1
ATOM 2453 N N . MET A 1 318 ? 8.375 -12.586 -12.294 1.00 92.25 318 MET A N 1
ATOM 2454 C CA . MET A 1 318 ? 9.107 -12.580 -11.026 1.00 92.25 318 MET A CA 1
ATOM 2455 C C . MET A 1 318 ? 8.398 -13.435 -9.961 1.00 92.25 318 MET A C 1
ATOM 2457 O O . MET A 1 318 ? 7.167 -13.359 -9.836 1.00 92.25 318 MET A O 1
ATOM 2461 N N . PRO A 1 319 ? 9.154 -14.205 -9.153 1.00 93.25 319 PRO A N 1
ATOM 2462 C CA . PRO A 1 319 ? 8.584 -15.014 -8.085 1.00 93.25 319 PRO A CA 1
ATOM 2463 C C . PRO A 1 319 ? 7.949 -14.125 -7.012 1.00 93.25 319 PRO A C 1
ATOM 2465 O O . PRO A 1 319 ? 8.507 -13.102 -6.619 1.00 93.25 319 PRO A O 1
ATOM 2468 N N . ALA A 1 320 ? 6.787 -14.532 -6.496 1.00 94.75 320 ALA A N 1
ATOM 2469 C CA . ALA A 1 320 ? 6.068 -13.781 -5.465 1.00 94.75 320 ALA A CA 1
ATOM 2470 C C . ALA A 1 320 ? 6.908 -13.549 -4.191 1.00 94.75 320 ALA A C 1
ATOM 2472 O O . ALA A 1 320 ? 6.799 -12.495 -3.561 1.00 94.75 320 ALA A O 1
ATOM 2473 N N . SER A 1 321 ? 7.799 -14.491 -3.866 1.00 94.94 321 SER A N 1
ATOM 2474 C CA . SER A 1 321 ? 8.688 -14.426 -2.701 1.00 94.94 321 SER A CA 1
ATOM 2475 C C . SER A 1 321 ? 9.644 -13.235 -2.727 1.00 94.94 321 SER A C 1
ATOM 2477 O O . SER A 1 321 ? 10.021 -12.750 -1.664 1.00 94.94 321 SER A O 1
ATOM 2479 N N . GLU A 1 322 ? 9.980 -12.712 -3.912 1.00 93.56 322 GLU A N 1
ATOM 2480 C CA . GLU A 1 322 ? 10.791 -11.494 -4.070 1.00 93.56 322 GLU A CA 1
ATOM 2481 C C . GLU A 1 322 ? 10.134 -10.277 -3.390 1.00 93.56 322 GLU A C 1
ATOM 2483 O O . GLU A 1 322 ? 10.807 -9.354 -2.929 1.00 93.56 322 GLU A O 1
ATOM 2488 N N . PHE A 1 323 ? 8.802 -10.305 -3.289 1.00 95.81 323 PHE A N 1
ATOM 2489 C CA . PHE A 1 323 ? 7.961 -9.259 -2.714 1.00 95.81 323 PHE A CA 1
ATOM 2490 C C . PHE A 1 323 ? 7.332 -9.692 -1.384 1.00 95.81 323 PHE A C 1
ATOM 2492 O O . PHE A 1 323 ? 6.258 -9.211 -1.028 1.00 95.81 323 PHE A O 1
ATOM 2499 N N . GLY A 1 324 ? 7.948 -10.634 -0.660 1.00 95.50 324 GLY A N 1
ATOM 2500 C CA . GLY A 1 324 ? 7.434 -11.101 0.634 1.00 95.50 324 GLY A CA 1
ATOM 2501 C C . GLY A 1 324 ? 6.056 -11.773 0.561 1.00 95.50 324 GLY A C 1
ATOM 2502 O O . GLY A 1 324 ? 5.337 -11.806 1.562 1.00 95.50 324 GLY A O 1
ATOM 2503 N N . LEU A 1 325 ? 5.678 -12.275 -0.619 1.00 97.00 325 LEU A N 1
ATOM 2504 C CA . LEU A 1 325 ? 4.425 -12.979 -0.873 1.00 97.00 325 LEU A CA 1
ATOM 2505 C C . LEU A 1 325 ? 4.673 -14.467 -1.122 1.00 97.00 325 LEU A C 1
ATOM 2507 O O . LEU A 1 325 ? 5.709 -14.877 -1.639 1.00 97.00 325 LEU A O 1
ATOM 2511 N N . GLU A 1 326 ? 3.678 -15.280 -0.811 1.00 96.19 326 GLU A N 1
ATOM 2512 C CA . GLU A 1 326 ? 3.653 -16.711 -1.091 1.00 96.19 326 GLU A CA 1
ATOM 2513 C C . GLU A 1 326 ? 2.585 -17.018 -2.149 1.00 96.19 326 GLU A C 1
ATOM 2515 O O . GLU A 1 326 ? 1.598 -16.299 -2.280 1.00 96.19 326 GLU A O 1
ATOM 2520 N N . GLU A 1 327 ? 2.723 -18.120 -2.895 1.00 94.19 327 GLU A N 1
ATOM 2521 C CA . GLU A 1 327 ? 1.696 -18.522 -3.878 1.00 94.19 327 GLU A CA 1
ATOM 2522 C C . GLU A 1 327 ? 0.309 -18.713 -3.235 1.00 94.19 327 GLU A C 1
ATOM 2524 O O . GLU A 1 327 ? -0.707 -18.462 -3.877 1.00 94.19 327 GLU A O 1
ATOM 2529 N N . ALA A 1 328 ? 0.260 -19.112 -1.959 1.00 94.50 328 ALA A N 1
ATOM 2530 C CA . ALA A 1 328 ? -0.986 -19.264 -1.209 1.00 94.50 328 ALA A CA 1
ATOM 2531 C C . ALA A 1 328 ? -1.711 -17.928 -0.959 1.00 94.50 328 ALA A C 1
ATOM 2533 O O . ALA A 1 328 ? -2.933 -17.923 -0.812 1.00 94.50 328 ALA A O 1
ATOM 2534 N N . ASP A 1 329 ? -0.990 -16.799 -0.957 1.00 94.75 329 ASP A N 1
ATOM 2535 C CA . ASP A 1 329 ? -1.571 -15.472 -0.718 1.00 94.75 329 ASP A CA 1
ATOM 2536 C C . ASP A 1 329 ? -2.479 -15.017 -1.880 1.00 94.75 329 ASP A C 1
ATOM 2538 O O . ASP A 1 329 ? -3.319 -14.134 -1.704 1.00 94.75 329 ASP A O 1
ATOM 2542 N N . PHE A 1 330 ? -2.361 -15.630 -3.065 1.00 92.88 330 PHE A N 1
ATOM 2543 C CA . PHE A 1 330 ? -3.204 -15.326 -4.230 1.00 92.88 330 PHE A CA 1
ATOM 2544 C C . PHE A 1 330 ? -4.554 -16.059 -4.222 1.00 92.88 330 PHE A C 1
ATOM 2546 O O . PHE A 1 330 ? -5.379 -15.817 -5.104 1.00 92.88 330 PHE A O 1
ATOM 2553 N N . GLY A 1 331 ? -4.801 -16.916 -3.225 1.00 89.44 331 GLY A N 1
ATOM 2554 C CA . GLY A 1 331 ? -5.988 -17.764 -3.160 1.00 89.44 331 GLY A CA 1
ATOM 2555 C C . GLY A 1 331 ? -5.928 -18.968 -4.115 1.00 89.44 331 GLY A C 1
ATOM 2556 O O . GLY A 1 331 ? -4.954 -19.142 -4.852 1.00 89.44 331 GLY A O 1
ATOM 2557 N N . PRO A 1 332 ? -6.946 -19.847 -4.083 1.00 81.19 332 PRO A N 1
ATOM 2558 C CA . PRO A 1 332 ? -7.050 -20.952 -5.030 1.00 81.19 332 PRO A CA 1
ATOM 2559 C C . PRO A 1 332 ? -7.167 -20.408 -6.463 1.00 81.19 332 PRO A C 1
ATOM 2561 O O . PRO A 1 332 ? -7.995 -19.535 -6.725 1.00 81.19 332 PRO A O 1
ATOM 2564 N N . LYS A 1 333 ? -6.304 -20.909 -7.356 1.00 64.06 333 LYS A N 1
ATOM 2565 C CA . LYS A 1 333 ? -6.351 -20.637 -8.802 1.00 64.06 333 LYS A CA 1
ATOM 2566 C C . LYS A 1 333 ? -7.542 -21.335 -9.451 1.00 64.06 333 LYS A C 1
ATOM 2568 O O . LYS A 1 333 ? -7.886 -22.449 -8.996 1.00 64.06 333 LYS A O 1
#

Radius of gyration: 25.32 Å; Cα contacts (8 Å, |Δi|>4): 334; chains: 1; bounding box: 61×78×86 Å

Secondary structure (DSSP, 8-state):
----------PPPTHHHHTSPEEEEEEE-------------------------------------GGGTT--EEEEEEEEHHHHHHH-HHHHHHHHTT-HHHHHTEEEEE-SSTT-HHHHHHHHHHHHHHHHHS---GGG-EEE-TTT--EEEGGG-HHHHHHHHHHHHHHHHHTT-HHHHHHHHHHHHHHHHHHGGG-SS--HHHHHHHHHHHHHHHHHS------------GGGGGS----GGG-HHHHHHT-S-HHHHHHHHHHHHHHPPPTTS-----HHHHHHHHHHHHH-HHHHHHHHHHHTT-TT--TTTS-GGGGT--GGGG---

Solvent-accessible surface area (backbone atoms only — not comparable to full-atom values): 20329 Å² total; per-residue (Å²): 138,80,85,77,80,78,78,72,84,80,72,79,59,74,73,65,57,80,80,34,59,69,33,36,36,32,36,22,52,62,76,76,74,71,72,73,80,76,74,82,76,90,78,81,88,84,90,87,85,87,89,84,91,81,88,83,93,73,90,68,80,73,76,77,66,77,84,64,84,77,67,54,70,71,42,76,50,76,40,43,47,58,35,44,42,76,48,14,56,44,51,44,51,57,60,72,64,71,40,70,44,58,77,69,34,38,42,82,44,61,44,89,58,80,97,37,61,75,46,48,44,52,24,50,51,41,50,54,42,25,36,76,70,78,46,70,62,54,64,83,37,69,46,68,42,89,90,78,69,45,79,40,45,34,60,79,38,49,57,58,34,45,35,46,39,33,42,30,33,52,50,20,56,76,36,47,11,65,67,56,30,50,54,34,50,53,51,45,53,55,37,57,67,56,40,66,82,71,53,89,61,86,46,68,67,54,54,54,32,48,50,50,23,49,48,55,44,58,72,71,60,58,75,83,79,76,82,73,78,69,80,77,54,82,77,63,77,79,73,74,92,61,60,63,92,74,25,64,70,46,47,60,62,43,54,85,54,34,68,61,41,50,53,20,37,46,48,27,49,72,64,59,76,67,91,79,75,74,76,85,73,56,67,69,54,55,51,51,53,49,50,51,33,73,76,35,58,66,52,46,52,30,20,46,46,44,49,71,63,45,100,73,70,41,66,87,76,50,65,52,58,78,43,77,38,53,78,73,76,74,52,88,129

Mean predicted aligned error: 8.93 Å

Nearest PDB structures (foldseek):
  8w6e-assembly1_A  TM=2.228E-01  e=2.740E+00  artificial sequences
  4g2v-assembly1_A  TM=2.617E-01  e=8.046E+00  Mus musculus

pLDDT: mean 83.35, std 18.26, range [35.56, 98.69]